Protein AF-A0A1M6B885-F1 (afdb_monomer)

Foldseek 3Di:
DADPVVVPPPPPDDALAVQQRAFWWKKKKKWFWDPPWGKIKIKIKTWDDDDQKIKIKIWMWIDTHLFKIKIKIKIKMKGDDPFKIKIKMKMKMWMDGPPDDIDIWIKIKIKMWGDDDQKIKIWMWMDTPVDHTWIKIKIKGDPDPQKIWIWMDTDQKIKIWMWGDDDFKIKIKIFMPDFTKMKIKMWGDDPQKIWIKMWMDGPPTTTMIMTMMGGHDDD

Solvent-accessible surface area (backbone atoms only — not comparable to full-atom values): 10674 Å² total; per-residue (Å²): 137,50,86,65,79,80,56,69,52,96,87,75,61,89,36,21,30,51,52,66,58,46,48,32,32,38,36,41,34,39,34,58,42,78,85,86,49,61,31,40,38,40,37,41,37,37,36,44,71,56,93,44,39,26,36,34,38,39,37,38,42,37,34,42,62,84,59,38,40,36,39,37,40,38,47,29,37,26,45,46,58,96,44,38,32,37,21,37,29,46,31,44,38,38,41,34,31,81,96,78,50,75,50,74,47,47,30,44,30,37,18,31,28,39,48,55,94,50,35,39,40,31,41,32,40,39,30,42,81,92,48,83,67,43,59,37,41,36,40,37,40,40,91,43,98,38,39,37,39,39,40,35,39,44,92,84,33,38,39,37,35,39,37,43,39,60,95,41,44,33,42,34,40,37,39,34,39,74,69,62,28,39,31,47,29,44,34,41,48,60,90,49,34,38,39,36,39,36,41,33,48,41,58,100,55,52,53,38,38,40,39,40,43,30,38,61,71,92,127

Nearest PDB structures (foldseek):
  6ehc-assembly1_A  TM=4.808E-01  e=8.839E-05  Vibrio cholerae O395
  5onu-assembly1_C  TM=4.927E-01  e=6.320E-04  Vibrio cholerae
  4ft6-assembly1_A  TM=3.902E-01  e=2.631E-03  Pseudomonas aeruginosa PAO1
  3nb3-assembly1_A  TM=2.857E-01  e=2.654E-02  Escherichia coli K-12
  9e9r-assembly1_A  TM=2.566E-01  e=5.330E-01  Homo sapiens

pLDDT: mean 79.81, std 15.29, range [28.19, 95.44]

Structure (mmCIF, N/CA/C/O backbone):
data_AF-A0A1M6B885-F1
#
_entry.id   AF-A0A1M6B885-F1
#
loop_
_atom_site.group_PDB
_atom_site.id
_atom_site.type_symbol
_atom_site.label_atom_id
_atom_site.label_alt_id
_atom_site.label_comp_id
_atom_site.label_asym_id
_atom_site.label_entity_id
_atom_site.label_seq_id
_atom_site.pdbx_PDB_ins_code
_atom_site.Cartn_x
_atom_site.Cartn_y
_atom_site.Cartn_z
_atom_site.occupancy
_atom_site.B_iso_or_equiv
_atom_site.auth_seq_id
_atom_site.auth_comp_id
_atom_site.auth_asym_id
_atom_site.auth_atom_id
_atom_site.pdbx_PDB_model_num
ATOM 1 N N . MET A 1 1 ? -13.902 -1.843 11.537 1.00 31.64 1 MET A N 1
ATOM 2 C CA . MET A 1 1 ? -13.365 -2.206 10.213 1.00 31.64 1 MET A CA 1
ATOM 3 C C . MET A 1 1 ? -12.199 -1.256 10.004 1.00 31.64 1 MET A C 1
ATOM 5 O O . MET A 1 1 ? -12.214 -0.215 10.650 1.00 31.64 1 MET A O 1
ATOM 9 N N . ASN A 1 2 ? -11.188 -1.595 9.221 1.00 32.19 2 ASN A N 1
ATOM 10 C CA . ASN A 1 2 ? -10.107 -0.672 8.872 1.00 32.19 2 ASN A CA 1
ATOM 11 C C . ASN A 1 2 ? -9.759 -0.932 7.394 1.00 32.19 2 ASN A C 1
ATOM 13 O O . ASN A 1 2 ? -9.031 -1.877 7.109 1.00 32.19 2 ASN A O 1
ATOM 17 N N . SER A 1 3 ? -10.339 -0.172 6.454 1.00 28.19 3 SER A N 1
ATOM 18 C CA . SER A 1 3 ? -10.010 -0.279 5.025 1.00 28.19 3 SER A CA 1
ATOM 19 C C . SER A 1 3 ? -9.026 0.815 4.639 1.00 28.19 3 SER A C 1
ATOM 21 O O . SER A 1 3 ? -9.344 1.995 4.761 1.00 28.19 3 SER A O 1
ATOM 23 N N . LEU A 1 4 ? -7.843 0.412 4.175 1.00 38.47 4 LEU A N 1
ATOM 24 C CA . LEU A 1 4 ? -6.892 1.256 3.444 1.00 38.47 4 LEU A CA 1
ATOM 25 C C . LEU A 1 4 ? -6.819 0.846 1.978 1.00 38.47 4 LEU A C 1
ATOM 27 O O . LEU A 1 4 ? -5.816 1.084 1.317 1.00 38.47 4 LEU A O 1
ATOM 31 N N . ALA A 1 5 ? -7.885 0.226 1.461 1.00 35.38 5 ALA A N 1
ATOM 32 C CA . ALA A 1 5 ? -7.912 -0.295 0.099 1.00 35.38 5 ALA A CA 1
ATOM 33 C C . ALA A 1 5 ? -7.593 0.773 -0.962 1.00 35.38 5 ALA A C 1
ATOM 35 O O . ALA A 1 5 ? -7.092 0.448 -2.033 1.00 35.38 5 ALA A O 1
ATOM 36 N N . LEU A 1 6 ? -7.806 2.051 -0.648 1.00 36.09 6 LEU A N 1
ATOM 37 C CA . LEU A 1 6 ? -7.480 3.169 -1.526 1.00 36.09 6 LEU A CA 1
ATOM 38 C C . LEU A 1 6 ? -5.977 3.517 -1.549 1.00 36.09 6 LEU A C 1
ATOM 40 O O . LEU A 1 6 ? -5.488 4.000 -2.552 1.00 36.09 6 LEU A O 1
ATOM 44 N N . ALA A 1 7 ? -5.177 3.220 -0.527 1.00 34.97 7 ALA A N 1
ATOM 45 C CA . ALA A 1 7 ? -3.748 3.571 -0.532 1.00 34.97 7 ALA A CA 1
ATOM 46 C C . ALA A 1 7 ? -2.890 2.745 -1.523 1.00 34.97 7 ALA A C 1
ATOM 48 O O . ALA A 1 7 ? -1.693 2.986 -1.656 1.00 34.97 7 ALA A O 1
ATOM 49 N N . GLN A 1 8 ? -3.462 1.768 -2.226 1.00 41.44 8 GLN A N 1
ATOM 50 C CA . GLN A 1 8 ? -2.714 0.773 -2.993 1.00 41.44 8 GLN A CA 1
ATOM 51 C C . GLN A 1 8 ? -2.361 1.245 -4.411 1.00 41.44 8 GLN A C 1
ATOM 53 O O . GLN A 1 8 ? -2.775 0.649 -5.400 1.00 41.44 8 GLN A O 1
ATOM 58 N N . VAL A 1 9 ? -1.539 2.294 -4.502 1.00 35.47 9 VAL A N 1
ATOM 59 C CA . VAL A 1 9 ? -0.649 2.468 -5.659 1.00 35.47 9 VAL A CA 1
ATOM 60 C C . VAL A 1 9 ? 0.513 1.467 -5.497 1.00 35.47 9 VAL A C 1
ATOM 62 O O . VAL A 1 9 ? 1.144 1.470 -4.432 1.00 35.47 9 VAL A O 1
ATOM 65 N N . PRO A 1 10 ? 0.829 0.640 -6.514 1.00 30.59 10 PRO A N 1
ATOM 66 C CA . PRO A 1 10 ? 1.702 -0.545 -6.435 1.00 30.59 10 PRO A CA 1
ATOM 67 C C . PRO A 1 10 ? 3.078 -0.387 -5.795 1.00 30.59 10 PRO A C 1
ATOM 69 O O . PRO A 1 10 ? 3.663 -1.355 -5.319 1.00 30.59 10 PRO A O 1
ATOM 72 N N . SER A 1 11 ? 3.627 0.822 -5.792 1.00 30.78 11 SER A N 1
ATOM 73 C CA . SER A 1 11 ? 4.998 1.076 -5.356 1.00 30.78 11 SER A CA 1
ATOM 74 C C . SER A 1 11 ? 5.096 1.911 -4.081 1.00 30.78 11 SER A C 1
ATOM 76 O O . SER A 1 11 ? 6.201 2.070 -3.548 1.00 30.78 11 SER A O 1
ATOM 78 N N . LEU A 1 12 ? 3.986 2.452 -3.560 1.00 34.91 12 LEU A N 1
ATOM 79 C CA . LEU A 1 12 ? 4.087 3.613 -2.674 1.00 34.91 12 LEU A CA 1
ATOM 80 C C . LEU A 1 12 ? 3.674 3.441 -1.218 1.00 34.91 12 LEU A C 1
ATOM 82 O O . LEU A 1 12 ? 4.170 4.224 -0.415 1.00 34.91 12 LEU A O 1
ATOM 86 N N . LEU A 1 13 ? 2.844 2.476 -0.816 1.00 46.16 13 LEU A N 1
ATOM 87 C CA . LEU A 1 13 ? 2.246 2.548 0.532 1.00 46.16 13 LEU A CA 1
ATOM 88 C C . LEU A 1 13 ? 2.112 1.201 1.261 1.00 46.16 13 LEU A C 1
ATOM 90 O O . LEU A 1 13 ? 1.224 1.036 2.096 1.00 46.16 13 LEU A O 1
ATOM 94 N N . PHE A 1 14 ? 3.045 0.277 1.025 1.00 45.06 14 PHE A N 1
ATOM 95 C CA . PHE A 1 14 ? 3.324 -0.780 1.997 1.00 45.06 14 PHE A CA 1
ATOM 96 C C . PHE A 1 14 ? 4.285 -0.221 3.040 1.00 45.06 14 PHE A C 1
ATOM 98 O O . PHE A 1 14 ? 5.361 0.294 2.735 1.00 45.06 14 PHE A O 1
ATOM 105 N N . SER A 1 15 ? 3.792 -0.174 4.268 1.00 45.62 15 SER A N 1
ATOM 106 C CA . SER A 1 15 ? 4.579 0.181 5.426 1.00 45.62 15 SER A CA 1
ATOM 107 C C . SER A 1 15 ? 4.238 -0.816 6.522 1.00 45.62 15 SER A C 1
ATOM 109 O O . SER A 1 15 ? 3.051 -1.047 6.784 1.00 45.62 15 SER A O 1
ATOM 111 N N . PRO A 1 16 ? 5.232 -1.278 7.290 1.00 41.75 16 PRO A N 1
ATOM 112 C CA . PRO A 1 16 ? 4.987 -2.118 8.454 1.00 41.75 16 PRO A CA 1
ATOM 113 C C . PRO A 1 16 ? 4.053 -1.464 9.494 1.00 41.75 16 PRO A C 1
ATOM 115 O O . PRO A 1 16 ? 3.402 -2.152 10.280 1.00 41.75 16 PRO A O 1
ATOM 118 N N . ALA A 1 17 ? 3.951 -0.126 9.492 1.00 42.16 17 ALA A N 1
ATOM 119 C CA . ALA A 1 17 ? 3.008 0.638 10.312 1.00 42.16 17 ALA A CA 1
ATOM 120 C C . ALA A 1 17 ? 1.560 0.600 9.775 1.00 42.16 17 ALA A C 1
ATOM 122 O O . ALA A 1 17 ? 0.607 0.771 10.530 1.00 42.16 17 ALA A O 1
ATOM 123 N N . VAL A 1 18 ? 1.382 0.368 8.476 1.00 49.16 18 VAL A N 1
ATOM 124 C CA . VAL A 1 18 ? 0.089 0.257 7.783 1.00 49.16 18 VAL A CA 1
ATOM 125 C C . VAL A 1 18 ? -0.458 -1.170 7.900 1.00 49.16 18 VAL A C 1
ATOM 127 O O . VAL A 1 18 ? -1.621 -1.343 8.270 1.00 49.16 18 VAL A O 1
ATOM 130 N N . ALA A 1 19 ? 0.399 -2.187 7.747 1.00 46.56 19 ALA A N 1
ATOM 131 C CA . ALA A 1 19 ? 0.061 -3.602 7.966 1.00 46.56 19 ALA A CA 1
ATOM 132 C C . ALA A 1 19 ? -0.481 -3.887 9.382 1.00 46.56 19 ALA A C 1
ATOM 134 O O . ALA A 1 19 ? -1.251 -4.819 9.606 1.00 46.56 19 ALA A O 1
ATOM 135 N N . ALA A 1 20 ? -0.105 -3.058 10.354 1.00 44.75 20 ALA A N 1
ATOM 136 C CA . ALA A 1 20 ? -0.575 -3.145 11.727 1.00 44.75 20 ALA A CA 1
ATOM 137 C C . ALA A 1 20 ? -2.001 -2.613 11.960 1.00 44.75 20 ALA A C 1
ATOM 139 O O . ALA A 1 20 ? -2.571 -2.838 13.034 1.00 44.75 20 ALA A O 1
ATOM 140 N N . TYR A 1 21 ? -2.586 -1.929 10.974 1.00 52.47 21 TYR A N 1
ATOM 141 C CA . TYR A 1 21 ? -3.944 -1.400 11.056 1.00 52.47 21 TYR A CA 1
ATOM 142 C C . TYR A 1 21 ? -4.951 -2.144 10.183 1.00 52.47 21 TYR A C 1
ATOM 144 O O . TYR A 1 21 ? -6.150 -2.048 10.453 1.00 52.47 21 TYR A O 1
ATOM 152 N N . GLU A 1 22 ? -4.493 -2.891 9.182 1.00 63.38 22 GLU A N 1
ATOM 153 C CA . GLU A 1 22 ? -5.373 -3.637 8.289 1.00 63.38 22 GLU A CA 1
ATOM 154 C C . GLU A 1 22 ? -5.925 -4.913 8.938 1.00 63.38 22 GLU A C 1
ATOM 156 O O . GLU A 1 22 ? -5.212 -5.668 9.600 1.00 63.38 22 GLU A O 1
ATOM 161 N N . ASP A 1 23 ? -7.221 -5.157 8.721 1.00 71.38 23 ASP A N 1
ATOM 162 C CA . ASP A 1 23 ? -7.853 -6.443 9.024 1.00 71.38 23 ASP A CA 1
ATOM 163 C C . ASP A 1 23 ? -7.211 -7.531 8.141 1.00 71.38 23 ASP A C 1
ATOM 165 O O . ASP A 1 23 ? -6.991 -7.287 6.953 1.00 71.38 23 ASP A O 1
ATOM 169 N N . ALA A 1 24 ? -6.921 -8.715 8.696 1.00 81.50 24 ALA A N 1
ATOM 170 C CA . ALA A 1 24 ? -6.295 -9.815 7.954 1.00 81.50 24 ALA A CA 1
ATOM 171 C C . ALA A 1 24 ? -7.060 -10.132 6.663 1.00 81.50 24 ALA A C 1
ATOM 173 O O . ALA A 1 24 ? -8.290 -10.222 6.670 1.00 81.50 24 ALA A O 1
ATOM 174 N N . GLY A 1 25 ? -6.351 -10.330 5.560 1.00 84.94 25 GLY A N 1
ATOM 175 C CA . GLY A 1 25 ? -6.978 -10.450 4.257 1.00 84.94 25 GLY A CA 1
ATOM 176 C C . GLY A 1 25 ? -5.996 -10.686 3.127 1.00 84.94 25 GLY A C 1
ATOM 177 O O . GLY A 1 25 ? -4.808 -10.933 3.328 1.00 84.94 25 GLY A O 1
ATOM 178 N N . PHE A 1 26 ? -6.539 -10.655 1.922 1.00 87.31 26 PHE A N 1
ATOM 179 C CA . PHE A 1 26 ? -5.786 -10.750 0.687 1.00 87.31 26 PHE A CA 1
ATOM 180 C C . PHE A 1 26 ? -6.533 -10.042 -0.434 1.00 87.31 26 PHE A C 1
ATOM 182 O O . PHE A 1 26 ? -7.740 -9.795 -0.352 1.00 87.31 26 PHE A O 1
ATOM 189 N N . GLY A 1 27 ? -5.812 -9.733 -1.497 1.00 86.19 27 GLY A N 1
ATOM 190 C CA . GLY A 1 27 ? -6.388 -9.108 -2.665 1.00 86.19 27 GLY A CA 1
ATOM 191 C C . GLY A 1 27 ? -5.448 -9.123 -3.847 1.00 86.19 27 GLY A C 1
ATOM 192 O O . GLY A 1 27 ? -4.313 -9.600 -3.779 1.00 86.19 27 GLY A O 1
ATOM 193 N N . ALA A 1 28 ? -5.975 -8.612 -4.943 1.00 86.25 28 ALA A N 1
ATOM 194 C CA . ALA A 1 28 ? -5.258 -8.451 -6.183 1.00 86.25 28 ALA A CA 1
ATOM 195 C C . ALA A 1 28 ? -5.677 -7.142 -6.824 1.00 86.25 28 ALA A C 1
ATOM 197 O O . ALA A 1 28 ? -6.769 -6.623 -6.577 1.00 86.25 28 ALA A O 1
ATOM 198 N N . ALA A 1 29 ? -4.797 -6.613 -7.648 1.00 84.50 29 ALA A N 1
ATOM 199 C CA . ALA A 1 29 ? -5.042 -5.361 -8.309 1.00 84.50 29 ALA A CA 1
ATOM 200 C C . ALA A 1 29 ? -4.308 -5.303 -9.645 1.00 84.50 29 ALA A C 1
ATOM 202 O O . ALA A 1 29 ? -3.354 -6.050 -9.866 1.00 84.50 29 ALA A O 1
ATOM 203 N N . TYR A 1 30 ? -4.806 -4.478 -10.555 1.00 83.94 30 TYR A N 1
ATOM 204 C CA . TYR A 1 30 ? -4.248 -4.352 -11.889 1.00 83.94 30 TYR A CA 1
ATOM 205 C C . TYR A 1 30 ? -4.485 -2.965 -12.481 1.00 83.94 30 TYR A C 1
ATOM 207 O O . TYR A 1 30 ? -5.435 -2.266 -12.120 1.00 83.94 30 TYR A O 1
ATOM 215 N N . TRP A 1 31 ? -3.649 -2.616 -13.450 1.00 81.12 31 TRP A N 1
ATOM 216 C CA . TRP A 1 31 ? -3.834 -1.471 -14.333 1.00 81.12 31 TRP A CA 1
ATOM 217 C C . TRP A 1 31 ? -3.263 -1.776 -15.713 1.00 81.12 31 TRP A C 1
ATOM 219 O O . TRP A 1 31 ? -2.329 -2.568 -15.848 1.00 81.12 31 TRP A O 1
ATOM 229 N N . VAL A 1 32 ? -3.854 -1.139 -16.718 1.00 79.19 32 VAL A N 1
ATOM 230 C CA . VAL A 1 32 ? -3.418 -1.184 -18.109 1.00 79.19 32 VAL A CA 1
ATOM 231 C C . VAL A 1 32 ? -3.367 0.249 -18.635 1.00 79.19 32 VAL A C 1
ATOM 233 O O . VAL A 1 32 ? -4.354 0.975 -18.498 1.00 79.19 32 VAL A O 1
ATOM 236 N N . SER A 1 33 ? -2.238 0.652 -19.221 1.00 74.19 33 SER A N 1
ATOM 237 C CA . SER A 1 33 ? -2.099 1.961 -19.870 1.00 74.19 33 SER A CA 1
ATOM 238 C C . SER A 1 33 ? -2.838 1.992 -21.207 1.00 74.19 33 SER A C 1
ATOM 240 O O . SER A 1 33 ? -2.802 1.027 -21.971 1.00 74.19 33 SER A O 1
ATOM 242 N N . GLY A 1 34 ? -3.524 3.103 -21.489 1.00 61.62 34 GLY A N 1
ATOM 243 C CA . GLY A 1 34 ? -4.299 3.301 -22.718 1.00 61.62 34 GLY A CA 1
ATOM 244 C C . GLY A 1 34 ? -3.575 4.106 -23.802 1.00 61.62 34 GLY A C 1
ATOM 245 O O . GLY A 1 34 ? -4.071 4.196 -24.926 1.00 61.62 34 GLY A O 1
ATOM 246 N N . ASN A 1 35 ? -2.410 4.686 -23.503 1.00 61.88 35 ASN A N 1
ATOM 247 C CA . ASN A 1 35 ? -1.779 5.716 -24.337 1.00 61.88 35 ASN A CA 1
ATOM 248 C C . ASN A 1 35 ? -0.856 5.179 -25.447 1.00 61.88 35 ASN A C 1
ATOM 250 O O . ASN A 1 35 ? 0.150 5.791 -25.804 1.00 61.88 35 ASN A O 1
ATOM 254 N N . GLY A 1 36 ? -1.228 4.049 -26.055 1.00 60.97 36 GLY A N 1
ATOM 255 C CA . GLY A 1 36 ? -0.545 3.495 -27.231 1.00 60.97 36 GLY A CA 1
ATOM 256 C C . GLY A 1 36 ? 0.744 2.724 -26.934 1.00 60.97 36 GLY A C 1
ATOM 257 O O . GLY A 1 36 ? 1.431 2.324 -27.873 1.00 60.97 36 GLY A O 1
ATOM 258 N N . VAL A 1 37 ? 1.051 2.492 -25.656 1.00 67.62 37 VAL A N 1
ATOM 259 C CA . VAL A 1 37 ? 2.045 1.515 -25.203 1.00 67.62 37 VAL A CA 1
ATOM 260 C C . VAL A 1 37 ? 1.320 0.491 -24.340 1.00 67.62 37 VAL A C 1
ATOM 262 O O . VAL A 1 37 ? 0.623 0.874 -23.401 1.00 67.62 37 VAL A O 1
ATOM 265 N N . ASP A 1 38 ? 1.481 -0.795 -24.656 1.00 77.94 38 ASP A N 1
ATOM 266 C CA . ASP A 1 38 ? 0.885 -1.892 -23.890 1.00 77.94 38 ASP A CA 1
ATOM 267 C C . ASP A 1 38 ? 1.634 -2.056 -22.559 1.00 77.94 38 ASP A C 1
ATOM 269 O O . ASP A 1 38 ? 2.502 -2.914 -22.406 1.00 77.94 38 ASP A O 1
ATOM 273 N N . GLU A 1 39 ? 1.335 -1.188 -21.593 1.00 82.94 39 GLU A N 1
ATOM 274 C CA . GLU A 1 39 ? 1.822 -1.307 -20.222 1.00 82.94 39 GLU A CA 1
ATOM 275 C C . GLU A 1 39 ? 0.769 -2.002 -19.365 1.00 82.94 39 GLU A C 1
ATOM 277 O O . GLU A 1 39 ? -0.372 -1.550 -19.280 1.00 82.94 39 GLU A O 1
ATOM 282 N N . CYS A 1 40 ? 1.140 -3.103 -18.723 1.00 84.81 40 CYS A N 1
ATOM 283 C CA . CYS A 1 40 ? 0.265 -3.858 -17.837 1.00 84.81 40 CYS A CA 1
ATOM 284 C C . CYS A 1 40 ? 0.951 -4.075 -16.499 1.00 84.81 40 CYS A C 1
ATOM 286 O O . CYS A 1 40 ? 2.079 -4.557 -16.443 1.00 84.81 40 CYS A O 1
ATOM 288 N N . HIS A 1 41 ? 0.235 -3.803 -15.416 1.00 84.12 41 HIS A N 1
ATOM 289 C CA . HIS A 1 41 ? 0.697 -4.074 -14.063 1.00 84.12 41 HIS A CA 1
ATOM 290 C C . HIS A 1 41 ? -0.307 -4.944 -13.336 1.00 84.12 41 HIS A C 1
ATOM 292 O O . HIS A 1 41 ? -1.510 -4.696 -13.374 1.00 84.12 41 HIS A O 1
ATOM 298 N N . TYR A 1 42 ? 0.209 -5.935 -12.624 1.00 87.06 42 TYR A N 1
ATOM 299 C CA . TYR A 1 42 ? -0.552 -6.842 -11.783 1.00 87.06 42 TYR A CA 1
ATOM 300 C C . TYR A 1 42 ? 0.064 -6.856 -10.400 1.00 87.06 42 TYR A C 1
ATOM 302 O O . TYR A 1 42 ? 1.284 -6.820 -10.253 1.00 87.06 42 TYR A O 1
ATOM 310 N N . ALA A 1 43 ? -0.772 -6.953 -9.381 1.00 85.12 43 ALA A N 1
ATOM 311 C CA . ALA A 1 43 ? -0.335 -7.040 -8.008 1.00 85.12 43 ALA A CA 1
ATOM 312 C C . ALA A 1 43 ? -1.189 -8.023 -7.216 1.00 85.12 43 ALA A C 1
ATOM 314 O O . ALA A 1 43 ? -2.386 -8.178 -7.462 1.00 85.12 43 ALA A O 1
ATOM 315 N N . ALA A 1 44 ? -0.570 -8.654 -6.229 1.00 86.12 44 ALA A N 1
ATOM 316 C CA . ALA A 1 44 ? -1.216 -9.479 -5.230 1.00 86.12 44 ALA A CA 1
ATOM 317 C C . ALA A 1 44 ? -0.680 -9.105 -3.851 1.00 86.12 44 ALA A C 1
ATOM 319 O O . ALA A 1 44 ? 0.505 -8.823 -3.677 1.00 86.12 44 ALA A O 1
ATOM 320 N N . PHE A 1 45 ? -1.556 -9.125 -2.857 1.00 84.38 45 PHE A N 1
ATOM 321 C CA . PHE A 1 45 ? -1.183 -8.817 -1.487 1.00 84.38 45 PHE A CA 1
ATOM 322 C C . PHE A 1 45 ? -1.922 -9.706 -0.506 1.00 84.38 45 PHE A C 1
ATOM 324 O O . PHE A 1 45 ? -3.034 -10.171 -0.763 1.00 84.38 45 PHE A O 1
ATOM 331 N N . ALA A 1 46 ? -1.297 -9.920 0.642 1.00 84.19 46 ALA A N 1
ATOM 332 C CA . ALA A 1 46 ? -1.903 -10.609 1.761 1.00 84.19 46 ALA A CA 1
ATOM 333 C C . ALA A 1 46 ? -1.360 -10.055 3.071 1.00 84.19 46 ALA A C 1
ATOM 335 O O . ALA A 1 46 ? -0.188 -9.704 3.178 1.00 84.19 46 ALA A O 1
ATOM 336 N N . ASN A 1 47 ? -2.205 -10.027 4.087 1.00 84.31 47 ASN A N 1
ATOM 337 C CA . ASN A 1 47 ? -1.842 -9.626 5.430 1.00 84.31 47 ASN A CA 1
ATOM 338 C C . ASN A 1 47 ? -2.487 -10.572 6.443 1.00 84.31 47 ASN A C 1
ATOM 340 O O . ASN A 1 47 ? -3.619 -11.032 6.284 1.00 84.31 47 ASN A O 1
ATOM 344 N N . TRP A 1 48 ? -1.757 -10.881 7.504 1.00 83.12 48 TRP A N 1
ATOM 345 C CA . TRP A 1 48 ? -2.206 -11.779 8.555 1.00 83.12 48 TRP A CA 1
ATOM 346 C C . TRP A 1 48 ? -1.845 -11.233 9.927 1.00 83.12 48 TRP A C 1
ATOM 348 O O . TRP A 1 48 ? -0.926 -10.429 10.108 1.00 83.12 48 TRP A O 1
ATOM 358 N N . GLU A 1 49 ? -2.571 -11.716 10.927 1.00 82.19 49 GLU A N 1
ATOM 359 C CA . GLU A 1 49 ? -2.319 -11.362 12.311 1.00 82.19 49 GLU A CA 1
ATOM 360 C C . GLU A 1 49 ? -2.330 -12.578 13.227 1.00 82.19 49 GLU A C 1
ATOM 362 O O . GLU A 1 49 ? -3.096 -13.525 13.049 1.00 82.19 49 GLU A O 1
ATOM 367 N N . TYR A 1 50 ? -1.468 -12.529 14.241 1.00 84.56 50 TYR A N 1
ATOM 368 C CA . TYR A 1 50 ? -1.457 -13.495 15.327 1.00 84.56 50 TYR A CA 1
ATOM 369 C C . TYR A 1 50 ? -1.055 -12.808 16.631 1.00 84.56 50 TYR A C 1
ATOM 371 O O . TYR A 1 50 ? 0.109 -12.471 16.849 1.00 84.56 50 TYR A O 1
ATOM 379 N N . ARG A 1 51 ? -2.020 -12.608 17.537 1.00 85.31 51 ARG A N 1
ATOM 380 C CA . ARG A 1 51 ? -1.823 -11.874 18.803 1.00 85.31 51 ARG A CA 1
ATOM 381 C C . ARG A 1 51 ? -1.287 -10.456 18.549 1.00 85.31 51 ARG A C 1
ATOM 383 O O . ARG A 1 51 ? -1.975 -9.656 17.925 1.00 85.31 51 ARG A O 1
ATOM 390 N N . ALA A 1 52 ? -0.078 -10.150 19.022 1.00 85.44 52 ALA A N 1
ATOM 391 C CA . ALA A 1 52 ? 0.613 -8.884 18.786 1.00 85.44 52 ALA A CA 1
ATOM 392 C C . ALA A 1 52 ? 1.373 -8.856 17.449 1.00 85.44 52 ALA A C 1
ATOM 394 O O . ALA A 1 52 ? 1.778 -7.789 17.009 1.00 85.44 52 ALA A O 1
ATOM 395 N N . TYR A 1 53 ? 1.569 -10.003 16.797 1.00 85.62 53 TYR A N 1
ATOM 396 C CA . TYR A 1 53 ? 2.326 -10.095 15.554 1.00 85.62 53 TYR A CA 1
ATOM 397 C C . TYR A 1 53 ? 1.446 -9.763 14.358 1.00 85.62 53 TYR A C 1
ATOM 399 O O . TYR A 1 53 ? 0.268 -10.136 14.301 1.00 85.62 53 TYR A O 1
ATOM 407 N N . ARG A 1 54 ? 2.037 -9.056 13.405 1.00 83.06 54 ARG A N 1
ATOM 408 C CA . ARG A 1 54 ? 1.447 -8.704 12.118 1.00 83.06 54 ARG A CA 1
ATOM 409 C C . ARG A 1 54 ? 2.433 -9.070 11.029 1.00 83.06 54 ARG A C 1
ATOM 411 O O . ARG A 1 54 ? 3.635 -8.896 11.221 1.00 83.06 54 ARG A O 1
ATOM 418 N N . GLY A 1 55 ? 1.924 -9.595 9.928 1.00 82.94 55 GLY A N 1
ATOM 419 C CA . GLY A 1 55 ? 2.722 -9.874 8.748 1.00 82.94 55 GLY A CA 1
ATOM 420 C C . GLY A 1 55 ? 1.974 -9.460 7.498 1.00 82.94 55 GLY A C 1
ATOM 421 O O . GLY A 1 55 ? 0.743 -9.518 7.461 1.00 82.94 55 GLY A O 1
ATOM 422 N N . ALA A 1 56 ? 2.724 -9.016 6.502 1.00 84.06 56 ALA A N 1
ATOM 423 C CA . ALA A 1 56 ? 2.190 -8.668 5.203 1.00 84.06 56 ALA A CA 1
ATOM 424 C C . ALA A 1 56 ? 3.155 -9.093 4.102 1.00 84.06 56 ALA A C 1
ATOM 426 O O . ALA A 1 56 ? 4.368 -9.168 4.294 1.00 84.06 56 ALA A O 1
ATOM 427 N N . PHE A 1 57 ? 2.579 -9.382 2.949 1.00 85.56 57 PHE A N 1
ATOM 428 C CA . PHE A 1 57 ? 3.274 -9.702 1.723 1.00 85.56 57 PHE A CA 1
ATOM 429 C C . PHE A 1 57 ? 2.646 -8.907 0.589 1.00 85.56 57 PHE A C 1
ATOM 431 O O . PHE A 1 57 ? 1.418 -8.793 0.504 1.00 85.56 57 PHE A O 1
ATOM 438 N N . TYR A 1 58 ? 3.500 -8.417 -0.294 1.00 84.88 58 TYR A N 1
ATOM 439 C CA . TYR A 1 58 ? 3.110 -7.787 -1.537 1.00 84.88 58 TYR A CA 1
ATOM 440 C C . TYR A 1 58 ? 3.956 -8.343 -2.672 1.00 84.88 58 TYR A C 1
ATOM 442 O O . TYR A 1 58 ? 5.154 -8.570 -2.511 1.00 84.88 58 TYR A O 1
ATOM 450 N N . TYR A 1 59 ? 3.339 -8.528 -3.828 1.00 87.31 59 TYR A N 1
ATOM 451 C CA . TYR A 1 59 ? 4.029 -8.827 -5.067 1.00 87.31 59 TYR A CA 1
ATOM 452 C C . TYR A 1 59 ? 3.383 -8.068 -6.209 1.00 87.31 59 TYR A C 1
ATOM 454 O O . TYR A 1 59 ? 2.158 -8.020 -6.297 1.00 87.31 59 TYR A O 1
ATOM 462 N N . SER A 1 60 ? 4.201 -7.539 -7.106 1.00 86.38 60 SER A N 1
ATOM 463 C CA . SER A 1 60 ? 3.764 -6.986 -8.372 1.00 86.38 60 SER A CA 1
ATOM 464 C C . SER A 1 60 ? 4.631 -7.432 -9.526 1.00 86.38 60 SER A C 1
ATOM 466 O O . SER A 1 60 ? 5.812 -7.749 -9.376 1.00 86.38 60 SER A O 1
ATOM 468 N N . TYR A 1 61 ? 4.008 -7.415 -10.691 1.00 89.25 61 TYR A N 1
ATOM 469 C CA . TYR A 1 61 ? 4.618 -7.701 -11.965 1.00 89.25 61 TYR A CA 1
ATOM 470 C C . TYR A 1 61 ? 4.136 -6.675 -12.984 1.00 89.25 61 TYR A C 1
ATOM 472 O O . TYR A 1 61 ? 2.929 -6.504 -13.162 1.00 89.25 61 TYR A O 1
ATOM 480 N N . GLY A 1 62 ? 5.087 -5.992 -13.605 1.00 89.06 62 GLY A N 1
ATOM 481 C CA . GLY A 1 62 ? 4.868 -4.999 -14.639 1.00 89.06 62 GLY A CA 1
ATOM 482 C C . GLY A 1 62 ? 5.464 -5.472 -15.957 1.00 89.06 62 GLY A C 1
ATOM 483 O O . GLY A 1 62 ? 6.578 -5.998 -16.002 1.00 89.06 62 GLY A O 1
ATOM 484 N N . GLU A 1 63 ? 4.734 -5.262 -17.039 1.00 88.94 63 GLU A N 1
ATOM 485 C CA . GLU A 1 63 ? 5.228 -5.426 -18.397 1.00 88.94 63 GLU A CA 1
ATOM 486 C C . GLU A 1 63 ? 5.016 -4.132 -19.164 1.00 88.94 63 GLU A C 1
ATOM 488 O O . GLU A 1 63 ? 3.929 -3.563 -19.122 1.00 88.94 63 GLU A O 1
ATOM 493 N N . LEU A 1 64 ? 6.043 -3.705 -19.891 1.00 87.25 64 LEU A N 1
ATOM 494 C CA . LEU A 1 64 ? 5.938 -2.660 -20.897 1.00 87.25 64 LEU A CA 1
ATOM 495 C C . LEU A 1 64 ? 6.231 -3.308 -22.254 1.00 87.25 64 LEU A C 1
ATOM 497 O O . LEU A 1 64 ? 7.387 -3.629 -22.561 1.00 87.25 64 LEU A O 1
ATOM 501 N N . ASP A 1 65 ? 5.170 -3.555 -23.025 1.00 83.81 65 ASP A N 1
ATOM 502 C CA . ASP A 1 65 ? 5.185 -4.252 -24.316 1.00 83.81 65 ASP A CA 1
ATOM 503 C C . ASP A 1 65 ? 5.999 -5.561 -24.216 1.00 83.81 65 ASP A C 1
ATOM 505 O O . ASP A 1 65 ? 5.773 -6.390 -23.336 1.00 83.81 65 ASP A O 1
ATOM 509 N N . SER A 1 66 ? 6.991 -5.758 -25.075 1.00 81.62 66 SER A N 1
ATOM 510 C CA . SER A 1 66 ? 7.908 -6.896 -25.132 1.00 81.62 66 SER A CA 1
ATOM 511 C C . SER A 1 66 ? 9.317 -6.530 -24.660 1.00 81.62 66 SER A C 1
ATOM 513 O O . SER A 1 66 ? 10.175 -7.403 -24.539 1.00 81.62 66 SER A O 1
ATOM 515 N N . ILE A 1 67 ? 9.556 -5.247 -24.375 1.00 87.31 67 ILE A N 1
ATOM 516 C CA . ILE A 1 67 ? 10.897 -4.684 -24.196 1.00 87.31 67 ILE A CA 1
ATOM 517 C C . ILE A 1 67 ? 11.344 -4.631 -22.742 1.00 87.31 67 ILE A C 1
ATOM 519 O O . ILE A 1 67 ? 12.539 -4.692 -22.476 1.00 87.31 67 ILE A O 1
ATOM 523 N N . TYR A 1 68 ? 10.412 -4.514 -21.799 1.00 89.81 68 TYR A N 1
ATOM 524 C CA . TYR A 1 68 ? 10.760 -4.317 -20.400 1.00 89.81 68 TYR A CA 1
ATOM 525 C C . TYR A 1 68 ? 9.816 -5.078 -19.485 1.00 89.81 68 TYR A C 1
ATOM 527 O O . TYR A 1 68 ? 8.620 -5.234 -19.758 1.00 89.81 68 TYR A O 1
ATOM 535 N N . ARG A 1 69 ? 10.392 -5.596 -18.409 1.00 92.06 69 ARG A N 1
ATOM 536 C CA . ARG A 1 69 ? 9.710 -6.361 -17.382 1.00 92.06 69 ARG A CA 1
ATOM 537 C C . ARG A 1 69 ? 10.215 -5.933 -16.021 1.00 92.06 69 ARG A C 1
ATOM 539 O O . ARG A 1 69 ? 11.411 -5.718 -15.829 1.00 92.06 69 ARG A O 1
ATOM 546 N N . GLU A 1 70 ? 9.297 -5.884 -15.075 1.00 90.50 70 GLU A N 1
ATOM 547 C CA . GLU A 1 70 ? 9.582 -5.593 -13.685 1.00 90.50 70 GLU A CA 1
ATOM 548 C C . GLU A 1 70 ? 8.851 -6.596 -12.804 1.00 90.50 70 GLU A C 1
ATOM 550 O O . GLU A 1 70 ? 7.683 -6.915 -13.014 1.00 90.50 70 GLU A O 1
ATOM 555 N N . SER A 1 71 ? 9.530 -7.081 -11.777 1.00 93.12 71 SER A N 1
ATOM 556 C CA . SER A 1 71 ? 8.895 -7.797 -10.684 1.00 93.12 71 SER A CA 1
ATOM 557 C C . SER A 1 71 ? 9.368 -7.214 -9.371 1.00 93.12 71 SER A C 1
ATOM 559 O O . SER A 1 71 ? 10.555 -6.958 -9.183 1.00 93.12 71 SER A O 1
ATOM 561 N N . PHE A 1 72 ? 8.446 -7.020 -8.447 1.00 88.50 72 PHE A N 1
ATOM 562 C CA . PHE A 1 72 ? 8.756 -6.485 -7.137 1.00 88.50 72 PHE A CA 1
ATOM 563 C C . PHE A 1 72 ? 8.010 -7.285 -6.085 1.00 88.50 72 PHE A C 1
ATOM 565 O O . PHE A 1 72 ? 6.826 -7.562 -6.228 1.00 88.50 72 PHE A O 1
ATOM 572 N N . GLY A 1 73 ? 8.704 -7.683 -5.027 1.00 87.88 73 GLY A N 1
ATOM 573 C CA . GLY A 1 73 ? 8.099 -8.390 -3.908 1.00 87.88 73 GLY A CA 1
ATOM 574 C C . GLY A 1 73 ? 8.580 -7.827 -2.586 1.00 87.88 73 GLY A C 1
ATOM 575 O O . GLY A 1 73 ? 9.757 -7.493 -2.458 1.00 87.88 73 GLY A O 1
ATOM 576 N N . THR A 1 74 ? 7.694 -7.757 -1.595 1.00 85.50 74 THR A N 1
ATOM 577 C CA . THR A 1 74 ? 8.037 -7.374 -0.224 1.00 85.50 74 THR A CA 1
ATOM 578 C C . THR A 1 74 ? 7.466 -8.340 0.794 1.00 85.50 74 THR A C 1
ATOM 580 O O . THR A 1 74 ? 6.404 -8.941 0.614 1.00 85.50 74 THR A O 1
ATOM 583 N N . LEU A 1 75 ? 8.194 -8.465 1.898 1.00 88.50 75 LEU A N 1
ATOM 584 C CA . LEU A 1 75 ? 7.738 -9.129 3.102 1.00 88.50 75 LEU A CA 1
ATOM 585 C C . LEU A 1 75 ? 7.922 -8.176 4.277 1.00 88.50 75 LEU A C 1
ATOM 587 O O . LEU A 1 75 ? 9.019 -7.666 4.512 1.00 88.50 75 LEU A O 1
ATOM 591 N N . GLU A 1 76 ? 6.853 -7.974 5.033 1.00 84.56 76 GLU A N 1
ATOM 592 C CA . GLU A 1 76 ? 6.824 -7.083 6.183 1.00 84.56 76 GLU A CA 1
ATOM 593 C C . GLU A 1 76 ? 6.377 -7.825 7.437 1.00 84.56 76 GLU A C 1
ATOM 595 O O . GLU A 1 76 ? 5.530 -8.723 7.399 1.00 84.56 76 GLU A O 1
ATOM 600 N N . ALA A 1 77 ? 6.930 -7.417 8.574 1.00 86.06 77 ALA A N 1
ATOM 601 C CA . ALA A 1 77 ? 6.552 -7.918 9.880 1.00 86.06 77 ALA A CA 1
ATOM 602 C C . ALA A 1 77 ? 6.504 -6.785 10.906 1.00 86.06 77 ALA A C 1
ATOM 604 O O . ALA A 1 77 ? 7.309 -5.851 10.886 1.00 86.06 77 ALA A O 1
ATOM 605 N N . GLY A 1 78 ? 5.573 -6.895 11.847 1.00 84.19 78 GLY A N 1
ATOM 606 C CA . GLY A 1 78 ? 5.376 -5.895 12.884 1.00 84.19 78 GLY A CA 1
ATOM 607 C C . GLY A 1 78 ? 4.879 -6.464 14.204 1.00 84.19 78 GLY A C 1
ATOM 608 O O . GLY A 1 78 ? 4.373 -7.587 14.295 1.00 84.19 78 GLY A O 1
ATOM 609 N N . LEU A 1 79 ? 5.026 -5.641 15.235 1.00 86.44 79 LEU A N 1
ATOM 610 C CA . LEU A 1 79 ? 4.522 -5.847 16.582 1.00 86.44 79 LEU A CA 1
ATOM 611 C C . LEU A 1 79 ? 3.565 -4.717 16.935 1.00 86.44 79 LEU A C 1
ATOM 613 O O . LEU A 1 79 ? 3.891 -3.542 16.775 1.00 86.44 79 LEU A O 1
ATOM 617 N N . VAL A 1 80 ? 2.396 -5.082 17.450 1.00 82.19 80 VAL A N 1
ATOM 618 C CA . VAL A 1 80 ? 1.331 -4.152 17.815 1.00 82.19 80 VAL A CA 1
ATOM 619 C C . VAL A 1 80 ? 0.917 -4.381 19.257 1.00 82.19 80 VAL A C 1
ATOM 621 O O . VAL A 1 80 ? 0.511 -5.474 19.657 1.00 82.19 80 VAL A O 1
ATOM 624 N N . TRP A 1 81 ? 0.979 -3.306 20.027 1.00 86.06 81 TRP A N 1
ATOM 625 C CA . TRP A 1 81 ? 0.433 -3.185 21.369 1.00 86.06 81 TRP A CA 1
ATOM 626 C C . TRP A 1 81 ? -0.791 -2.265 21.355 1.00 86.06 81 TRP A C 1
ATOM 628 O O . TRP A 1 81 ? -1.165 -1.689 20.337 1.00 86.06 81 TRP A O 1
ATOM 638 N N . LYS A 1 82 ? -1.417 -2.088 22.522 1.00 83.50 82 LYS A N 1
ATOM 639 C CA . LYS A 1 82 ? -2.681 -1.350 22.668 1.00 83.50 82 LYS A CA 1
ATOM 640 C C . LYS A 1 82 ? -2.677 0.054 22.041 1.00 83.50 82 LYS A C 1
ATOM 642 O O . LYS A 1 82 ? -3.684 0.457 21.470 1.00 83.50 82 LYS A O 1
ATOM 647 N N . HIS A 1 83 ? -1.582 0.800 22.182 1.00 85.75 83 HIS A N 1
ATOM 648 C CA . HIS A 1 83 ? -1.501 2.200 21.742 1.00 85.75 83 HIS A CA 1
ATOM 649 C C . HIS A 1 83 ? -0.352 2.474 20.772 1.00 85.75 83 HIS A C 1
ATOM 651 O O . HIS A 1 83 ? -0.123 3.625 20.415 1.00 85.75 83 HIS A O 1
ATOM 657 N N . PHE A 1 84 ? 0.411 1.453 20.395 1.00 85.69 84 PHE A N 1
ATOM 658 C CA . PHE A 1 84 ? 1.659 1.634 19.670 1.00 85.69 84 PHE A CA 1
ATOM 659 C C . PHE A 1 84 ? 1.981 0.389 18.859 1.00 85.69 84 PHE A C 1
ATOM 661 O O . PHE A 1 84 ? 1.678 -0.719 19.297 1.00 85.69 84 PHE A O 1
ATOM 668 N N . GLY A 1 85 ? 2.634 0.565 17.721 1.00 83.06 85 GLY A N 1
ATOM 669 C CA . GLY A 1 85 ? 3.160 -0.536 16.932 1.00 83.06 85 GLY A CA 1
ATOM 670 C C . GLY A 1 85 ? 4.405 -0.122 16.171 1.00 83.06 85 GLY A C 1
ATOM 671 O O . GLY A 1 85 ? 4.603 1.058 15.891 1.00 83.06 85 GLY A O 1
ATOM 672 N N . VAL A 1 86 ? 5.244 -1.100 15.854 1.00 87.00 86 VAL A N 1
ATOM 673 C CA . VAL A 1 86 ? 6.447 -0.930 15.031 1.00 87.00 86 VAL A CA 1
ATOM 674 C C . VAL A 1 86 ? 6.590 -2.102 14.092 1.00 87.00 86 VAL A C 1
ATOM 676 O O . VAL A 1 86 ? 6.133 -3.204 14.393 1.00 87.00 86 VAL A O 1
ATOM 679 N N . GLY A 1 87 ? 7.288 -1.892 12.990 1.00 85.88 87 GLY A N 1
ATOM 680 C CA . GLY A 1 87 ? 7.648 -2.990 12.120 1.00 85.88 87 GLY A CA 1
ATOM 681 C C . GLY A 1 87 ? 8.741 -2.633 11.136 1.00 85.88 87 GLY A C 1
ATOM 682 O O . GLY A 1 87 ? 9.168 -1.479 11.030 1.00 85.88 87 GLY A O 1
ATOM 683 N N . GLY A 1 88 ? 9.166 -3.667 10.427 1.00 86.31 88 GLY A N 1
ATOM 684 C CA . GLY A 1 88 ? 10.166 -3.609 9.381 1.00 86.31 88 GLY A CA 1
ATOM 685 C C . GLY A 1 88 ? 9.764 -4.482 8.199 1.00 86.31 88 GLY A C 1
ATOM 686 O O . GLY A 1 88 ? 8.990 -5.429 8.344 1.00 86.31 88 GLY A O 1
ATOM 687 N N . GLY A 1 89 ? 10.302 -4.156 7.038 1.00 87.12 89 GLY A N 1
ATOM 688 C CA . GLY A 1 89 ? 10.073 -4.864 5.797 1.00 87.12 89 GLY A CA 1
ATOM 689 C C . GLY A 1 89 ? 11.323 -4.898 4.940 1.00 87.12 89 GLY A C 1
ATOM 690 O O . GLY A 1 89 ? 12.210 -4.046 5.053 1.00 87.12 89 GLY A O 1
ATOM 691 N N . TYR A 1 90 ? 11.382 -5.918 4.098 1.00 91.88 90 TYR A N 1
ATOM 692 C CA . TYR A 1 90 ? 12.389 -6.055 3.064 1.00 91.88 90 TYR A CA 1
ATOM 693 C C . TYR A 1 90 ? 11.705 -6.345 1.735 1.00 91.88 90 TYR A C 1
ATOM 695 O O . TYR A 1 90 ? 10.807 -7.188 1.655 1.00 91.88 90 TYR A O 1
ATOM 703 N N . GLY A 1 91 ? 12.167 -5.656 0.700 1.00 90.81 91 GLY A N 1
ATOM 704 C CA . GLY A 1 91 ? 11.706 -5.806 -0.662 1.00 90.81 91 GLY A CA 1
ATOM 705 C C . GLY A 1 91 ? 12.839 -6.058 -1.642 1.00 90.81 91 GLY A C 1
ATOM 706 O O . GLY A 1 91 ? 13.981 -5.647 -1.428 1.00 90.81 91 GLY A O 1
ATOM 707 N N . LEU A 1 92 ? 12.497 -6.705 -2.747 1.00 93.50 92 LEU A N 1
ATOM 708 C CA . LEU A 1 92 ? 13.382 -6.935 -3.876 1.00 93.50 92 LEU A CA 1
ATOM 709 C C . LEU A 1 92 ? 12.642 -6.557 -5.155 1.00 93.50 92 LEU A C 1
ATOM 711 O O . LEU A 1 92 ? 11.605 -7.144 -5.455 1.00 93.50 92 LEU A O 1
ATOM 715 N N . ALA A 1 93 ? 13.175 -5.574 -5.875 1.00 91.31 93 ALA A N 1
ATOM 716 C CA . ALA A 1 93 ? 12.778 -5.265 -7.242 1.00 91.31 93 ALA A CA 1
ATOM 717 C C . ALA A 1 93 ? 13.775 -5.920 -8.193 1.00 91.31 93 ALA A C 1
ATOM 719 O O . ALA A 1 93 ? 14.980 -5.895 -7.945 1.00 91.31 93 ALA A O 1
ATOM 720 N N . MET A 1 94 ? 13.268 -6.510 -9.260 1.00 94.31 94 MET A N 1
ATOM 721 C CA . MET A 1 94 ? 14.030 -7.064 -10.363 1.00 94.31 94 MET A CA 1
ATOM 722 C C . MET A 1 94 ? 13.468 -6.474 -11.642 1.00 94.31 94 MET A C 1
ATOM 724 O O . MET A 1 94 ? 12.270 -6.577 -11.889 1.00 94.31 94 MET A O 1
ATOM 728 N N . GLU A 1 95 ? 14.334 -5.900 -12.454 1.00 92.56 95 GLU A N 1
ATOM 729 C CA . GLU A 1 95 ? 13.978 -5.243 -13.704 1.00 92.56 95 GLU A CA 1
ATOM 730 C C . GLU A 1 95 ? 14.857 -5.841 -14.804 1.00 92.56 95 GLU A C 1
ATOM 732 O O . GLU A 1 95 ? 16.042 -6.126 -14.583 1.00 92.56 95 GLU A O 1
ATOM 737 N N . TRP A 1 96 ? 14.277 -6.107 -15.972 1.00 95.06 96 TRP A N 1
ATOM 738 C CA . TRP A 1 96 ? 15.021 -6.695 -17.079 1.00 95.06 96 TRP A CA 1
ATOM 739 C C . TRP A 1 96 ? 14.468 -6.344 -18.451 1.00 95.06 96 TRP A C 1
ATOM 741 O O . TRP A 1 96 ? 13.275 -6.110 -18.647 1.00 95.06 96 TRP A O 1
ATOM 751 N N . ILE A 1 97 ? 15.381 -6.387 -19.416 1.00 94.75 97 ILE A N 1
ATOM 752 C CA . ILE A 1 97 ? 15.108 -6.334 -20.847 1.00 94.75 97 ILE A CA 1
ATOM 753 C C . ILE A 1 97 ? 15.322 -7.756 -21.380 1.00 94.75 97 ILE A C 1
ATOM 755 O O . ILE A 1 97 ? 16.446 -8.269 -21.298 1.00 94.75 97 ILE A O 1
ATOM 759 N N . PRO A 1 98 ? 14.277 -8.440 -21.882 1.00 91.38 98 PRO A N 1
ATOM 760 C CA . PRO A 1 98 ? 14.400 -9.813 -22.359 1.00 91.38 98 PRO A CA 1
ATOM 761 C C . PRO A 1 98 ? 15.521 -9.980 -23.398 1.00 91.38 98 PRO A C 1
ATOM 763 O O . PRO A 1 98 ? 15.481 -9.398 -24.476 1.00 91.38 98 PRO A O 1
ATOM 766 N N . GLY A 1 99 ? 16.518 -10.809 -23.072 1.00 91.38 99 GLY A N 1
ATOM 767 C CA . GLY A 1 99 ? 17.649 -11.106 -23.959 1.00 91.38 99 GLY A CA 1
ATOM 768 C C . GLY A 1 99 ? 18.831 -10.132 -23.890 1.00 91.38 99 GLY A C 1
ATOM 769 O O . GLY A 1 99 ? 19.775 -10.322 -24.653 1.00 91.38 99 GLY A O 1
ATOM 770 N N . ASP A 1 100 ? 18.810 -9.142 -22.993 1.00 93.50 100 ASP A N 1
ATOM 771 C CA . ASP A 1 100 ? 19.854 -8.110 -22.909 1.00 93.50 100 ASP A CA 1
ATOM 772 C C . ASP A 1 100 ? 20.399 -7.933 -21.482 1.00 93.50 100 ASP A C 1
ATOM 774 O O . ASP A 1 100 ? 21.478 -8.430 -21.153 1.00 93.50 100 ASP A O 1
ATOM 778 N N . ALA A 1 101 ? 19.632 -7.281 -20.604 1.00 90.50 101 ALA A N 1
ATOM 779 C CA . ALA A 1 101 ? 20.108 -6.833 -19.299 1.00 90.50 101 ALA A CA 1
ATOM 780 C C . ALA A 1 101 ? 19.139 -7.178 -18.164 1.00 90.50 101 ALA A C 1
ATOM 782 O O . ALA A 1 101 ? 17.930 -7.286 -18.363 1.00 90.50 101 ALA A O 1
ATOM 783 N N . PHE A 1 102 ? 19.689 -7.315 -16.958 1.00 94.31 102 PHE A N 1
ATOM 784 C CA . PHE A 1 102 ? 18.955 -7.549 -15.718 1.00 94.31 102 PHE A CA 1
ATOM 785 C C . PHE A 1 102 ? 19.630 -6.791 -14.578 1.00 94.31 102 PHE A C 1
ATOM 787 O O . PHE A 1 102 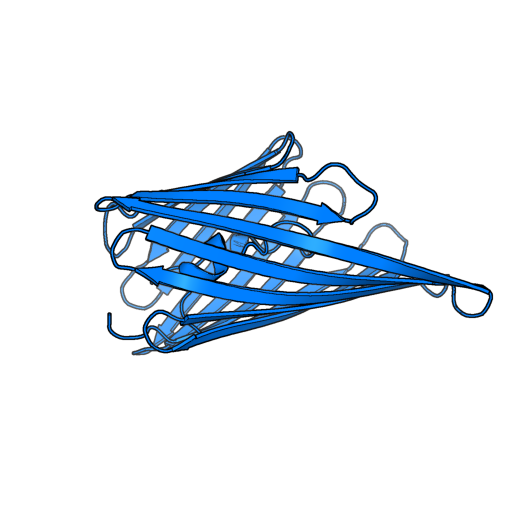? 20.860 -6.798 -14.467 1.00 94.31 102 PHE A O 1
ATOM 794 N N . TRP A 1 103 ? 18.835 -6.196 -13.698 1.00 94.50 103 TRP A N 1
ATOM 795 C CA . TRP A 1 103 ? 19.315 -5.629 -12.446 1.00 94.50 103 TRP A CA 1
ATOM 796 C C . TRP A 1 103 ? 18.312 -5.860 -11.322 1.00 94.50 103 TRP A C 1
ATOM 798 O O . TRP A 1 103 ? 17.126 -6.105 -11.537 1.00 94.50 103 TRP A O 1
ATOM 808 N N . ALA A 1 104 ? 18.820 -5.806 -10.094 1.00 95.44 104 ALA A N 1
ATOM 809 C CA . ALA A 1 104 ? 18.026 -5.996 -8.897 1.00 95.44 104 ALA A CA 1
ATOM 810 C C . ALA A 1 104 ? 18.321 -4.894 -7.887 1.00 95.44 104 ALA A C 1
ATOM 812 O O . ALA A 1 104 ? 19.455 -4.433 -7.762 1.00 95.44 104 ALA A O 1
ATOM 813 N N . ARG A 1 105 ? 17.289 -4.483 -7.155 1.00 94.06 105 ARG A N 1
ATOM 814 C CA . ARG A 1 105 ? 17.357 -3.404 -6.174 1.00 94.06 105 ARG A CA 1
ATOM 815 C C . ARG A 1 105 ? 16.701 -3.849 -4.881 1.00 94.06 105 ARG A C 1
ATOM 817 O O . ARG A 1 105 ? 15.611 -4.418 -4.877 1.00 94.06 105 ARG A O 1
ATOM 824 N N . HIS A 1 106 ? 17.358 -3.557 -3.769 1.00 93.81 106 HIS A N 1
ATOM 825 C CA . HIS A 1 106 ? 16.887 -3.921 -2.437 1.00 93.81 106 HIS A CA 1
ATOM 826 C C . HIS A 1 106 ? 16.144 -2.751 -1.815 1.00 93.81 106 HIS A C 1
ATOM 828 O O . HIS A 1 106 ? 16.659 -1.636 -1.834 1.00 93.81 106 HIS A O 1
ATOM 834 N N . ARG A 1 107 ? 14.972 -2.994 -1.235 1.00 88.69 107 ARG A N 1
ATOM 835 C CA . ARG A 1 107 ? 14.187 -1.993 -0.509 1.00 88.69 107 ARG A CA 1
ATOM 836 C C . ARG A 1 107 ? 14.090 -2.360 0.962 1.00 88.69 107 ARG A C 1
ATOM 838 O O . ARG A 1 107 ? 13.905 -3.525 1.304 1.00 88.69 107 ARG A O 1
ATOM 845 N N . TYR A 1 108 ? 14.199 -1.353 1.815 1.00 89.75 108 TYR A N 1
ATOM 846 C CA . TYR A 1 108 ? 14.016 -1.496 3.251 1.00 89.75 108 TYR A CA 1
ATOM 847 C C . TYR A 1 108 ? 12.937 -0.543 3.722 1.00 89.75 108 TYR A C 1
ATOM 849 O O . TYR A 1 108 ? 12.942 0.641 3.372 1.00 89.75 108 TYR A O 1
ATOM 857 N N . ASP A 1 109 ? 12.054 -1.072 4.556 1.00 85.81 109 ASP A N 1
ATOM 858 C CA . ASP A 1 109 ? 10.920 -0.347 5.095 1.00 85.81 109 ASP A CA 1
ATOM 859 C C . ASP A 1 109 ? 10.958 -0.452 6.615 1.00 85.81 109 ASP A C 1
ATOM 861 O O . ASP A 1 109 ? 11.141 -1.530 7.175 1.00 85.81 109 ASP A O 1
ATOM 865 N N . VAL A 1 110 ? 10.796 0.666 7.311 1.00 87.94 110 VAL A N 1
ATOM 866 C CA . VAL A 1 110 ? 10.631 0.693 8.767 1.00 87.94 110 VAL A CA 1
ATOM 867 C C . VAL A 1 110 ? 9.539 1.674 9.124 1.00 87.94 110 VAL A C 1
ATOM 869 O O . VAL A 1 110 ? 9.392 2.723 8.498 1.00 87.94 110 VAL A O 1
ATOM 872 N N . GLY A 1 111 ? 8.754 1.353 10.142 1.00 86.12 111 GLY A N 1
ATOM 873 C CA . GLY A 1 111 ? 7.652 2.215 10.528 1.00 86.12 111 GLY A CA 1
ATOM 874 C C . GLY A 1 111 ? 7.235 2.054 11.971 1.00 86.12 111 GLY A C 1
ATOM 875 O O . GLY A 1 111 ? 7.513 1.047 12.624 1.00 86.12 111 GLY A O 1
ATOM 876 N N . ALA A 1 112 ? 6.541 3.076 12.445 1.00 84.69 112 ALA A N 1
ATOM 877 C CA . ALA A 1 112 ? 5.895 3.094 13.737 1.00 84.69 112 ALA A CA 1
ATOM 878 C C . ALA A 1 112 ? 4.511 3.730 13.624 1.00 84.69 112 ALA A C 1
ATOM 880 O O . ALA A 1 112 ? 4.250 4.563 12.754 1.00 84.69 112 ALA A O 1
ATOM 881 N N . LEU A 1 113 ? 3.632 3.357 1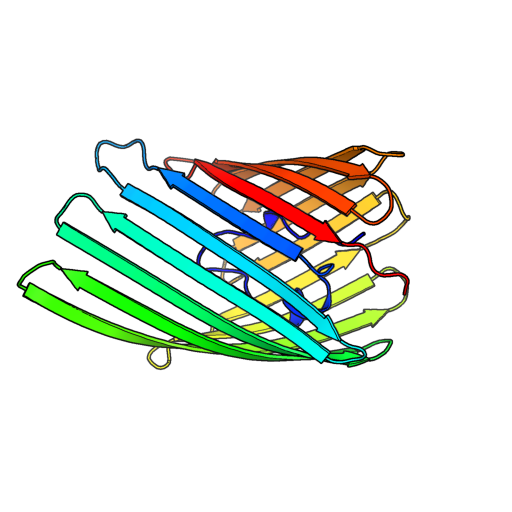4.543 1.00 83.06 113 LEU A N 1
ATOM 882 C CA . LEU A 1 113 ? 2.307 3.934 14.666 1.00 83.06 113 LEU A CA 1
ATOM 883 C C . LEU A 1 113 ? 1.955 4.192 16.123 1.00 83.06 113 LEU A C 1
ATOM 885 O O . LEU A 1 113 ? 2.440 3.507 17.022 1.00 83.06 113 LEU A O 1
ATOM 889 N N . GLY A 1 114 ? 1.067 5.151 16.345 1.00 82.56 114 GLY A N 1
ATOM 890 C CA . GLY A 1 114 ? 0.473 5.453 17.638 1.00 82.56 114 GLY A CA 1
ATOM 891 C C . GLY A 1 114 ? -1.044 5.527 17.538 1.00 82.56 114 GLY A C 1
ATOM 892 O O . GLY A 1 114 ? -1.582 6.091 16.585 1.00 82.56 114 GLY A O 1
ATOM 893 N N . HIS A 1 115 ? -1.731 4.993 18.545 1.00 82.69 115 HIS A N 1
ATOM 894 C CA . HIS A 1 115 ? -3.181 5.080 18.685 1.00 82.69 115 HIS A CA 1
ATOM 895 C C . HIS A 1 115 ? -3.556 5.879 19.922 1.00 82.69 115 HIS A C 1
ATOM 897 O O . HIS A 1 115 ? -3.140 5.569 21.042 1.00 82.69 115 HIS A O 1
ATOM 903 N N . PHE A 1 116 ? -4.428 6.860 19.727 1.00 86.50 116 PHE A N 1
ATOM 904 C CA . PHE A 1 116 ? -5.006 7.634 20.807 1.00 86.50 116 PHE A CA 1
ATOM 905 C C . PHE A 1 116 ? -6.489 7.884 20.546 1.00 86.50 116 PHE A C 1
ATOM 907 O O . PHE A 1 116 ? -6.866 8.670 19.678 1.00 86.50 116 PHE A O 1
ATOM 914 N N . ARG A 1 117 ? -7.351 7.233 21.336 1.00 87.69 117 ARG A N 1
ATOM 915 C CA . ARG A 1 117 ? -8.815 7.297 21.186 1.00 87.69 117 ARG A CA 1
ATOM 916 C C . ARG A 1 117 ? -9.241 6.900 19.763 1.00 87.69 117 ARG A C 1
ATOM 918 O O . ARG A 1 117 ? -9.002 5.773 19.351 1.00 87.69 117 ARG A O 1
ATOM 925 N N . SER A 1 118 ? -9.872 7.817 19.035 1.00 87.25 118 SER A N 1
ATOM 926 C CA . SER A 1 118 ? -10.326 7.663 17.652 1.00 87.25 118 SER A CA 1
ATOM 927 C C . SER A 1 118 ? -9.254 8.006 16.615 1.00 87.25 118 SER A C 1
ATOM 929 O O . SER A 1 118 ? -9.578 8.081 15.434 1.00 87.25 118 SER A O 1
ATOM 931 N N . LEU A 1 119 ? -8.023 8.305 17.034 1.00 86.12 119 LEU A N 1
ATOM 932 C CA . LEU A 1 119 ? -6.950 8.781 16.167 1.00 86.12 119 LEU A CA 1
ATOM 933 C C . LEU A 1 119 ? -5.833 7.752 16.063 1.00 86.12 119 LEU A C 1
ATOM 935 O O . LEU A 1 119 ? -5.415 7.169 17.066 1.00 86.12 119 LEU A O 1
ATOM 939 N N . THR A 1 120 ? -5.312 7.603 14.852 1.00 84.19 120 THR A N 1
ATOM 940 C CA . THR A 1 120 ? -4.103 6.835 14.568 1.00 84.19 120 THR A CA 1
ATOM 941 C C . THR A 1 120 ? -3.140 7.699 13.776 1.00 84.19 120 THR A C 1
ATOM 943 O O . THR A 1 120 ? -3.527 8.331 12.797 1.00 84.19 120 THR A O 1
ATOM 946 N N . LEU A 1 121 ? -1.880 7.698 14.190 1.00 85.62 121 LEU A N 1
ATOM 947 C CA . LEU A 1 121 ? -0.773 8.326 13.482 1.00 85.62 121 LEU A CA 1
ATOM 948 C C . LEU A 1 121 ? 0.218 7.247 13.073 1.00 85.62 121 LEU A C 1
ATOM 950 O O . LEU A 1 121 ? 0.537 6.384 13.884 1.00 85.62 121 LEU A O 1
ATOM 954 N N . GLY A 1 122 ? 0.708 7.308 11.843 1.00 82.88 122 GLY A N 1
ATOM 955 C CA . GLY A 1 122 ? 1.728 6.416 11.309 1.00 82.88 122 GLY A CA 1
ATOM 956 C C . GLY A 1 122 ? 2.861 7.217 10.687 1.00 82.88 122 GLY A C 1
ATOM 957 O O . GLY A 1 122 ? 2.627 8.225 10.023 1.00 82.88 122 GLY A O 1
ATOM 958 N N . LEU A 1 123 ? 4.087 6.758 10.895 1.00 85.06 123 LEU A N 1
ATOM 959 C CA . LEU A 1 123 ? 5.279 7.267 10.232 1.00 85.06 123 LEU A CA 1
ATOM 960 C C . LEU A 1 123 ? 6.070 6.083 9.703 1.00 85.06 123 LEU A C 1
ATOM 962 O O . LEU A 1 123 ? 6.221 5.072 10.390 1.00 85.06 123 LEU A O 1
ATOM 966 N N . SER A 1 124 ? 6.602 6.217 8.498 1.00 83.75 124 SER A N 1
ATOM 967 C CA . SER A 1 124 ? 7.505 5.217 7.952 1.00 83.75 124 SER A CA 1
ATOM 968 C C . SER A 1 124 ? 8.580 5.815 7.078 1.00 83.75 124 SER A C 1
ATOM 970 O O . SER A 1 124 ? 8.409 6.892 6.509 1.00 83.75 124 SER A O 1
ATOM 972 N N . LEU A 1 125 ? 9.695 5.103 7.016 1.00 86.56 125 LEU A N 1
ATOM 973 C CA . LEU A 1 125 ? 10.815 5.364 6.139 1.00 86.56 125 LEU A CA 1
ATOM 974 C C . LEU A 1 125 ? 10.957 4.163 5.219 1.00 86.56 125 LEU A C 1
ATOM 976 O O . LEU A 1 125 ? 10.970 3.023 5.677 1.00 86.56 125 LEU A O 1
ATOM 980 N N . SER A 1 126 ? 11.044 4.445 3.931 1.00 83.44 126 SER A N 1
ATOM 981 C CA . SER A 1 126 ? 11.031 3.442 2.882 1.00 83.44 126 SER A CA 1
ATOM 982 C C . SER A 1 126 ? 11.961 3.866 1.759 1.00 83.44 126 SER A C 1
ATOM 984 O O . SER A 1 126 ? 11.881 5.000 1.285 1.00 83.44 126 SER A O 1
ATOM 986 N N . GLY A 1 127 ? 12.860 2.996 1.319 1.00 85.06 127 GLY A N 1
ATOM 987 C CA . GLY A 1 127 ? 13.764 3.347 0.230 1.00 85.06 127 GLY A CA 1
ATOM 988 C C . GLY A 1 127 ? 14.550 2.172 -0.312 1.00 85.06 127 GLY A C 1
ATOM 989 O O . GLY A 1 127 ? 14.781 1.185 0.388 1.00 85.06 127 GLY A O 1
ATOM 990 N N . PHE A 1 128 ? 14.967 2.307 -1.569 1.00 88.75 128 PHE A N 1
ATOM 991 C CA . PHE A 1 128 ? 15.964 1.418 -2.142 1.00 88.75 128 PHE A CA 1
ATOM 992 C C . PHE A 1 128 ? 17.336 1.702 -1.524 1.00 88.75 128 PHE A C 1
ATOM 994 O O . PHE A 1 128 ? 17.633 2.847 -1.194 1.00 88.75 128 PHE A O 1
ATOM 1001 N N . SER A 1 129 ? 18.184 0.683 -1.399 1.00 89.31 129 SER A N 1
ATOM 1002 C CA . SER A 1 129 ? 19.516 0.767 -0.778 1.00 89.31 129 SER A CA 1
ATOM 1003 C C . SER A 1 129 ? 20.436 1.828 -1.388 1.00 89.31 129 SER A C 1
ATOM 1005 O O . SER A 1 129 ? 21.369 2.281 -0.733 1.00 89.31 129 SER A O 1
ATOM 1007 N N . GLU A 1 130 ? 20.178 2.209 -2.637 1.00 88.56 130 GLU A N 1
ATOM 1008 C CA . GLU A 1 130 ? 20.974 3.162 -3.416 1.00 88.56 130 GLU A CA 1
ATOM 1009 C C . GLU A 1 130 ? 20.386 4.585 -3.422 1.00 88.56 130 GLU A C 1
ATOM 1011 O O . GLU A 1 130 ? 20.990 5.502 -3.973 1.00 88.56 130 GLU A O 1
ATOM 1016 N N . GLU A 1 131 ? 19.215 4.798 -2.812 1.00 87.50 131 GLU A N 1
ATOM 1017 C CA . GLU A 1 131 ? 18.527 6.091 -2.769 1.00 87.50 131 GLU A CA 1
ATOM 1018 C C . GLU A 1 131 ? 18.340 6.592 -1.327 1.00 87.50 131 GLU A C 1
ATOM 1020 O O . GLU A 1 131 ? 18.219 5.797 -0.393 1.00 87.50 131 GLU A O 1
ATOM 1025 N N . PRO A 1 132 ? 18.224 7.917 -1.112 1.00 87.50 132 PRO A N 1
ATOM 1026 C CA . PRO A 1 132 ? 17.767 8.445 0.166 1.00 87.50 132 PRO A CA 1
ATOM 1027 C C . PRO A 1 132 ? 16.388 7.873 0.544 1.00 87.50 132 PRO A C 1
ATOM 1029 O O . PRO A 1 132 ? 15.480 7.854 -0.301 1.00 87.50 132 PRO A O 1
ATOM 1032 N N . PRO A 1 133 ? 16.188 7.453 1.809 1.00 85.19 133 PRO A N 1
ATOM 1033 C CA . PRO A 1 133 ? 14.908 6.928 2.249 1.00 85.19 133 PRO A CA 1
ATOM 1034 C C . PRO A 1 133 ? 13.834 8.010 2.163 1.00 85.19 133 PRO A C 1
ATOM 1036 O O . PRO A 1 133 ? 14.064 9.198 2.397 1.00 85.19 133 PRO A O 1
ATOM 1039 N N . ARG A 1 134 ? 12.626 7.578 1.834 1.00 83.12 134 ARG A N 1
ATOM 1040 C CA . ARG A 1 134 ? 11.452 8.416 1.651 1.00 83.12 134 ARG A CA 1
ATOM 1041 C C . ARG A 1 134 ? 10.567 8.281 2.880 1.00 83.12 134 ARG A C 1
ATOM 1043 O O . ARG A 1 134 ? 10.300 7.171 3.334 1.00 83.12 134 ARG A O 1
ATOM 1050 N N . ALA A 1 135 ? 10.116 9.411 3.411 1.00 84.25 135 ALA A N 1
ATOM 1051 C CA . ALA A 1 135 ? 9.203 9.428 4.541 1.00 84.25 135 ALA A CA 1
ATOM 1052 C C . ALA A 1 135 ? 7.747 9.401 4.068 1.00 84.25 135 ALA A C 1
ATOM 1054 O O . ALA A 1 135 ? 7.362 10.161 3.174 1.00 84.25 135 ALA A O 1
ATOM 1055 N N . VAL A 1 136 ? 6.943 8.558 4.709 1.00 81.44 136 VAL A N 1
ATOM 1056 C CA . VAL A 1 136 ? 5.482 8.564 4.615 1.00 81.44 136 VAL A CA 1
ATOM 1057 C C . VAL A 1 136 ? 4.930 8.913 5.988 1.00 81.44 136 VAL A C 1
ATOM 1059 O O . VAL A 1 136 ? 5.325 8.311 6.990 1.00 81.44 136 VAL A O 1
ATOM 1062 N N . ALA A 1 137 ? 3.978 9.838 6.028 1.00 82.81 137 ALA A N 1
ATOM 1063 C CA . ALA A 1 137 ? 3.178 10.114 7.212 1.00 82.81 137 ALA A CA 1
ATOM 1064 C C . ALA A 1 137 ? 1.717 9.788 6.926 1.00 82.81 137 ALA A C 1
ATOM 1066 O O . ALA A 1 137 ? 1.206 10.137 5.868 1.00 82.81 137 ALA A O 1
ATOM 1067 N N . ALA A 1 138 ? 1.041 9.140 7.866 1.00 82.38 138 ALA A N 1
ATOM 1068 C CA . ALA A 1 138 ? -0.367 8.802 7.754 1.00 82.38 138 ALA A CA 1
ATOM 1069 C C . ALA A 1 138 ? -1.124 9.220 9.016 1.00 82.38 138 ALA A C 1
ATOM 1071 O O . ALA A 1 138 ? -0.638 9.076 10.138 1.00 82.38 138 ALA A O 1
ATOM 1072 N N . PHE A 1 139 ? -2.334 9.717 8.822 1.00 84.50 139 PHE A N 1
ATOM 1073 C CA . PHE A 1 139 ? -3.266 10.096 9.866 1.00 84.50 139 PHE A CA 1
ATOM 1074 C C . PHE A 1 139 ? -4.620 9.472 9.559 1.00 84.50 139 PHE A C 1
ATOM 1076 O O . PHE A 1 139 ? -5.144 9.639 8.460 1.00 84.50 139 PHE A O 1
ATOM 1083 N N . TYR A 1 140 ? -5.199 8.804 10.551 1.00 83.31 140 TYR A N 1
ATOM 1084 C CA . TYR A 1 140 ? -6.528 8.215 10.469 1.00 83.31 140 TYR A CA 1
ATOM 1085 C C . TYR A 1 140 ? -7.394 8.706 11.614 1.00 83.31 140 TYR A C 1
ATOM 1087 O O . TYR A 1 140 ? -6.962 8.743 12.771 1.00 83.31 140 TYR A O 1
ATOM 1095 N N . TRP A 1 141 ? -8.641 9.036 11.295 1.00 85.94 141 TRP A N 1
ATOM 1096 C CA . TRP A 1 141 ? -9.637 9.451 12.266 1.00 85.94 141 TRP A CA 1
ATOM 1097 C C . TRP A 1 141 ? -10.923 8.644 12.117 1.00 85.94 141 TRP A C 1
ATOM 1099 O O . TRP A 1 141 ? -11.524 8.587 11.047 1.00 85.94 141 TRP A O 1
ATOM 1109 N N . HIS A 1 142 ? -11.355 8.049 13.227 1.00 85.38 142 HIS A N 1
ATOM 1110 C CA . HIS A 1 142 ? -12.525 7.180 13.336 1.00 85.38 142 HIS A CA 1
ATOM 1111 C C . HIS A 1 142 ? -13.539 7.788 14.316 1.00 85.38 142 HIS A C 1
ATOM 1113 O O . HIS A 1 142 ? -13.669 7.304 15.444 1.00 85.38 142 HIS A O 1
ATOM 1119 N N . PRO A 1 143 ? -14.225 8.883 13.945 1.00 87.12 143 PRO A N 1
ATOM 1120 C CA . PRO A 1 143 ? -15.168 9.556 14.839 1.00 87.12 143 PRO A CA 1
ATOM 1121 C C . PRO A 1 143 ? -16.334 8.655 15.260 1.00 87.12 143 PRO A C 1
ATOM 1123 O O . PRO A 1 143 ? -16.900 8.843 16.335 1.00 87.12 143 PRO A O 1
ATOM 1126 N N . SER A 1 144 ? -16.701 7.680 14.427 1.00 87.88 144 SER A N 1
ATOM 1127 C CA . SER A 1 144 ? -17.760 6.719 14.714 1.00 87.88 144 SER A CA 1
ATOM 1128 C C . SER A 1 144 ? -17.504 5.384 13.997 1.00 87.88 144 SER A C 1
ATOM 1130 O O . SER A 1 144 ? -16.656 5.309 13.107 1.00 87.88 144 SER A O 1
ATOM 1132 N N . PRO A 1 145 ? -18.228 4.302 14.345 1.00 79.94 145 PRO A N 1
ATOM 1133 C CA . PRO A 1 145 ? -18.063 3.006 13.682 1.00 79.94 145 PRO A CA 1
ATOM 1134 C C . PRO A 1 145 ? -18.314 3.030 12.165 1.00 79.94 145 PRO A C 1
ATOM 1136 O O . PRO A 1 145 ? -17.724 2.219 11.449 1.00 79.94 145 PRO A O 1
ATOM 1139 N N . GLY A 1 146 ? -19.172 3.945 11.700 1.00 85.19 146 GLY A N 1
ATOM 1140 C CA . GLY A 1 146 ? -19.612 4.058 10.309 1.00 85.19 146 GLY A CA 1
ATOM 1141 C C . GLY A 1 146 ? -18.927 5.158 9.499 1.00 85.19 146 GLY A C 1
ATOM 1142 O O . GLY A 1 146 ? -19.289 5.349 8.347 1.00 85.19 146 GLY A O 1
ATOM 1143 N N . LEU A 1 147 ? -17.978 5.902 10.075 1.00 88.12 147 LEU A N 1
ATOM 1144 C CA . LEU A 1 147 ? -17.312 7.006 9.384 1.00 88.12 147 LEU A CA 1
ATOM 1145 C C . LEU A 1 147 ? -15.819 7.021 9.683 1.00 88.12 147 LEU A C 1
ATOM 1147 O O . LEU A 1 147 ? -15.403 6.902 10.840 1.00 88.12 147 LEU A O 1
ATOM 1151 N N . ARG A 1 148 ? -15.018 7.216 8.636 1.00 84.62 148 ARG A N 1
ATOM 1152 C CA . ARG A 1 148 ? -13.564 7.338 8.729 1.00 84.62 148 ARG A CA 1
ATOM 1153 C C . ARG A 1 148 ? -13.038 8.391 7.790 1.00 84.62 148 ARG A C 1
ATOM 1155 O O . ARG A 1 148 ? -13.568 8.559 6.699 1.00 84.62 148 ARG A O 1
ATOM 1162 N N . PHE A 1 149 ? -11.945 9.007 8.204 1.00 86.75 149 PHE A N 1
ATOM 1163 C CA . PHE A 1 149 ? -11.149 9.903 7.387 1.00 86.75 149 PHE A CA 1
ATOM 1164 C C . PHE A 1 149 ? -9.694 9.482 7.435 1.00 86.75 149 PHE A C 1
ATOM 1166 O O . PHE A 1 149 ? -9.221 8.980 8.461 1.00 86.75 149 PHE A O 1
ATOM 1173 N N . PHE A 1 150 ? -8.982 9.738 6.348 1.00 83.44 150 PHE A N 1
ATOM 1174 C CA . PHE A 1 150 ? -7.547 9.561 6.313 1.00 83.44 150 PHE A CA 1
ATOM 1175 C C . PHE A 1 150 ? -6.848 10.643 5.508 1.00 83.44 150 PHE A C 1
ATOM 1177 O O . PHE A 1 150 ? -7.415 11.236 4.590 1.00 83.44 150 PHE A O 1
ATOM 1184 N N . VAL A 1 151 ? -5.596 10.879 5.878 1.00 85.94 151 VAL A N 1
ATOM 1185 C CA . VAL A 1 151 ? -4.643 11.702 5.143 1.00 85.94 151 VAL A CA 1
ATOM 1186 C C . VAL A 1 151 ? -3.310 10.979 5.162 1.00 85.94 151 VAL A C 1
ATOM 1188 O O . VAL A 1 151 ? -2.853 10.550 6.220 1.00 85.94 151 VAL A O 1
ATOM 1191 N N . GLN A 1 152 ? -2.672 10.868 4.010 1.00 82.56 152 GLN A N 1
ATOM 1192 C CA . GLN A 1 152 ? -1.366 10.260 3.861 1.00 82.56 152 GLN A CA 1
ATOM 1193 C C . GLN A 1 152 ? -0.488 11.149 2.994 1.00 82.56 152 GLN A C 1
ATOM 1195 O O . GLN A 1 152 ? -0.853 11.474 1.873 1.00 82.56 152 GLN A O 1
ATOM 1200 N N . GLY A 1 153 ? 0.652 11.568 3.527 1.00 79.31 153 GLY A N 1
ATOM 1201 C CA . GLY A 1 153 ? 1.632 12.385 2.823 1.00 79.31 153 GLY A CA 1
ATOM 1202 C C . GLY A 1 153 ? 2.847 11.561 2.425 1.00 79.31 153 GLY A C 1
ATOM 1203 O O . GLY A 1 153 ? 3.365 10.789 3.236 1.00 79.31 153 GLY A O 1
ATOM 1204 N N . PHE A 1 154 ? 3.326 11.767 1.202 1.00 73.88 154 PHE A N 1
ATOM 1205 C CA . PHE A 1 154 ? 4.563 11.194 0.693 1.00 73.88 154 PHE A CA 1
ATOM 1206 C C . PHE A 1 154 ? 5.264 12.172 -0.252 1.00 73.88 154 PHE A C 1
ATOM 1208 O O . PHE A 1 154 ? 4.697 12.601 -1.254 1.00 73.88 154 PHE A O 1
ATOM 1215 N N . ARG A 1 155 ? 6.532 12.490 0.040 1.00 74.44 155 ARG A N 1
ATOM 1216 C CA . ARG A 1 155 ? 7.338 13.473 -0.709 1.00 74.44 155 ARG A CA 1
ATOM 1217 C C . ARG A 1 155 ? 6.606 14.811 -0.905 1.00 74.44 155 ARG A C 1
ATOM 1219 O O . ARG A 1 155 ? 6.590 15.626 0.012 1.00 74.44 155 ARG A O 1
ATOM 1226 N N . HIS A 1 156 ? 6.044 15.034 -2.091 1.00 78.56 156 HIS A N 1
ATOM 1227 C CA . HIS A 1 156 ? 5.357 16.263 -2.491 1.00 78.56 156 HIS A CA 1
ATOM 1228 C C . HIS A 1 156 ? 3.859 16.056 -2.713 1.00 78.56 156 HIS A C 1
ATOM 1230 O O . HIS A 1 156 ? 3.184 17.000 -3.103 1.00 78.56 156 HIS A O 1
ATOM 1236 N N . GLU A 1 157 ? 3.351 14.852 -2.452 1.00 77.75 157 GLU A N 1
ATOM 1237 C CA . GLU A 1 157 ? 1.965 14.457 -2.661 1.00 77.75 157 GLU A CA 1
ATOM 1238 C C . GLU A 1 157 ? 1.273 14.130 -1.340 1.00 77.75 157 GLU A C 1
ATOM 1240 O O . GLU A 1 157 ? 1.884 13.683 -0.364 1.00 77.75 157 GLU A O 1
ATOM 1245 N N . ALA A 1 158 ? -0.035 14.344 -1.325 1.00 83.75 158 ALA A N 1
ATOM 1246 C CA . ALA A 1 158 ? -0.930 13.942 -0.266 1.00 83.75 158 ALA A CA 1
ATOM 1247 C C . ALA A 1 158 ? -2.145 13.235 -0.864 1.00 83.75 158 ALA A C 1
ATOM 1249 O O . ALA A 1 158 ? -2.753 13.717 -1.821 1.00 83.75 158 ALA A O 1
ATOM 1250 N N . VAL A 1 159 ? -2.511 12.112 -0.259 1.00 81.50 159 VAL A N 1
ATOM 1251 C CA . VAL A 1 159 ? -3.760 11.404 -0.506 1.00 81.50 159 VAL A CA 1
ATOM 1252 C C . VAL A 1 159 ? -4.674 11.634 0.687 1.00 81.50 159 VAL A C 1
ATOM 1254 O O . VAL A 1 159 ? -4.283 11.405 1.830 1.00 81.50 159 VAL A O 1
ATOM 1257 N N . THR A 1 160 ? -5.892 12.090 0.444 1.00 86.88 160 THR A N 1
ATOM 1258 C CA . THR A 1 160 ? -6.925 12.250 1.467 1.00 86.88 160 THR A CA 1
ATOM 1259 C C . THR A 1 160 ? -8.145 11.443 1.081 1.00 86.88 160 THR A C 1
ATOM 1261 O O . THR A 1 160 ? -8.406 11.223 -0.097 1.00 86.88 160 THR A O 1
ATOM 1264 N N . GLY A 1 161 ? -8.906 10.974 2.056 1.00 87.06 161 GLY A N 1
ATOM 1265 C CA . GLY A 1 161 ? -10.089 10.195 1.741 1.00 87.06 161 GLY A CA 1
ATOM 1266 C C . GLY A 1 161 ? -10.968 9.920 2.936 1.00 87.06 161 GLY A C 1
ATOM 1267 O O . GLY A 1 161 ? -10.684 10.322 4.070 1.00 87.06 161 GLY A O 1
ATOM 1268 N N . TYR A 1 162 ? -12.066 9.236 2.656 1.00 86.31 162 TYR A N 1
ATOM 1269 C CA . TYR A 1 162 ? -13.044 8.848 3.651 1.00 86.31 162 TYR A CA 1
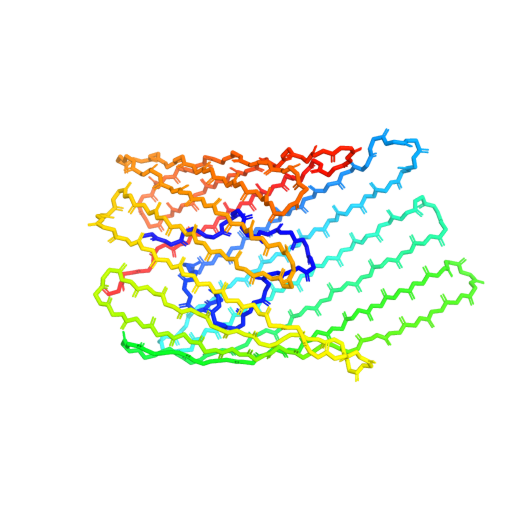ATOM 1270 C C . TYR A 1 162 ? -13.671 7.495 3.324 1.00 86.31 162 TYR A C 1
ATOM 1272 O O . TYR A 1 162 ? -13.682 7.046 2.179 1.00 86.31 162 TYR A O 1
ATOM 1280 N N . GLU A 1 163 ? -14.236 6.870 4.353 1.00 86.88 163 GLU A N 1
ATOM 1281 C CA . GLU A 1 163 ? -15.086 5.688 4.230 1.00 86.88 163 GLU A CA 1
ATOM 1282 C C . GLU A 1 163 ? -16.369 5.916 5.031 1.00 86.88 163 GLU A C 1
ATOM 1284 O O . GLU A 1 163 ? -16.334 6.343 6.191 1.00 86.88 163 GLU A O 1
ATOM 1289 N N . LEU A 1 164 ? -17.49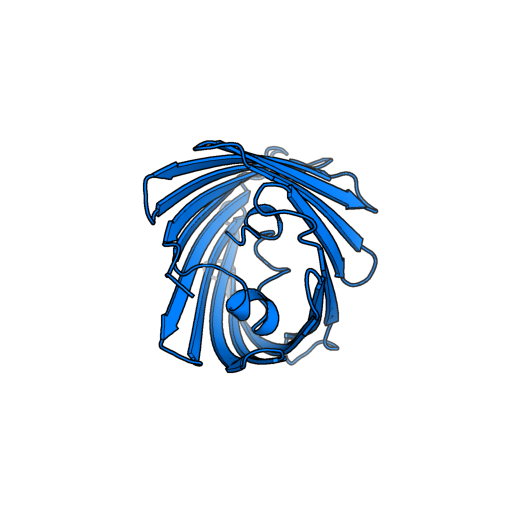9 5.613 4.402 1.00 91.00 164 LEU A N 1
ATOM 1290 C CA . LEU A 1 164 ? -18.833 5.629 4.978 1.00 91.00 164 LEU A CA 1
ATOM 1291 C C . LEU A 1 164 ? -19.390 4.209 4.970 1.00 91.00 164 LEU A C 1
ATOM 1293 O O . LEU A 1 164 ? -19.650 3.653 3.908 1.00 91.00 164 LEU A O 1
ATOM 1297 N N . CYS A 1 165 ? -19.609 3.639 6.150 1.00 87.81 165 CYS A N 1
ATOM 1298 C CA . CYS A 1 165 ? -20.205 2.321 6.325 1.00 87.81 165 CYS A CA 1
ATOM 1299 C C . CYS A 1 165 ? -21.622 2.425 6.885 1.00 87.81 165 CYS A C 1
ATOM 1301 O O . CYS A 1 165 ? -21.852 2.923 7.990 1.00 87.81 165 CYS A O 1
ATOM 1303 N N . PHE A 1 166 ? -22.560 1.873 6.127 1.00 88.06 166 PHE A N 1
ATOM 1304 C CA . PHE A 1 166 ? -23.905 1.528 6.560 1.00 88.06 166 PHE A CA 1
ATOM 1305 C C . PHE A 1 166 ? -23.891 0.126 7.199 1.00 88.06 166 PHE A C 1
ATOM 1307 O O . PHE A 1 166 ? -22.842 -0.379 7.596 1.00 88.06 166 PHE A O 1
ATOM 1314 N N . ALA A 1 167 ? -25.050 -0.529 7.308 1.00 86.31 167 ALA A N 1
ATOM 1315 C CA . ALA A 1 167 ? -25.158 -1.845 7.944 1.00 86.31 167 ALA A CA 1
ATOM 1316 C C . ALA A 1 167 ? -24.251 -2.911 7.296 1.00 86.31 167 ALA A C 1
ATOM 1318 O O . ALA A 1 167 ? -23.452 -3.549 7.980 1.00 86.31 167 ALA A O 1
ATOM 1319 N N . HIS A 1 168 ? -24.372 -3.079 5.978 1.00 90.00 168 HIS A N 1
ATOM 1320 C CA . HIS A 1 168 ? -23.665 -4.112 5.211 1.00 90.00 168 HIS A CA 1
ATOM 1321 C C . HIS A 1 168 ? -22.910 -3.562 4.008 1.00 90.00 168 HIS A C 1
ATOM 1323 O O . HIS A 1 168 ? -22.299 -4.334 3.286 1.00 90.00 168 HIS A O 1
ATOM 1329 N N . LEU A 1 169 ? -22.967 -2.255 3.774 1.00 92.94 169 LEU A N 1
ATOM 1330 C CA . LEU A 1 169 ? -22.360 -1.606 2.621 1.00 92.94 169 LEU A CA 1
ATOM 1331 C C . LEU A 1 169 ? -21.447 -0.501 3.121 1.00 92.94 169 LEU A C 1
ATOM 1333 O O . LEU A 1 169 ? -21.879 0.329 3.919 1.00 92.94 169 LEU A O 1
ATOM 1337 N N . CYS A 1 170 ? -20.224 -0.471 2.621 1.00 89.62 170 CYS A N 1
ATOM 1338 C CA . CYS A 1 170 ? -19.317 0.645 2.792 1.00 89.62 170 CYS A CA 1
ATOM 1339 C C . CYS A 1 170 ? -19.002 1.254 1.430 1.00 89.62 170 CYS A C 1
ATOM 1341 O O . CYS A 1 170 ? -18.816 0.531 0.453 1.00 89.62 170 CYS A O 1
ATOM 1343 N N . VAL A 1 171 ? -18.936 2.578 1.386 1.00 91.88 171 VAL A N 1
ATOM 1344 C CA . VAL A 1 171 ? -18.485 3.353 0.232 1.00 91.88 171 VAL A CA 1
ATOM 1345 C C . VAL A 1 171 ? -17.261 4.136 0.662 1.00 91.88 171 VAL A C 1
ATOM 1347 O O . VAL A 1 171 ? -17.243 4.726 1.743 1.00 91.88 171 VAL A O 1
ATOM 1350 N N . GLU A 1 172 ? -16.240 4.136 -0.175 1.00 86.44 172 GLU A N 1
ATOM 1351 C CA . GLU A 1 172 ? -14.985 4.819 0.091 1.00 86.44 172 GLU A CA 1
ATOM 1352 C C . GLU A 1 172 ? -14.604 5.717 -1.083 1.00 86.44 172 GLU A C 1
ATOM 1354 O O . GLU A 1 172 ? -14.925 5.437 -2.239 1.00 86.44 172 GLU A O 1
ATOM 1359 N N . SER A 1 173 ? -13.931 6.820 -0.772 1.00 87.06 173 SER A N 1
ATOM 1360 C CA . SER A 1 173 ? -13.374 7.712 -1.777 1.00 87.06 173 SER A CA 1
ATOM 1361 C C . SER A 1 173 ? -12.032 8.264 -1.327 1.00 87.06 173 SER A C 1
ATOM 1363 O O . SER A 1 173 ? -11.829 8.535 -0.141 1.00 87.06 173 SER A O 1
ATOM 1365 N N . ALA A 1 174 ? -11.123 8.431 -2.284 1.00 84.81 174 ALA A N 1
ATOM 1366 C CA . ALA A 1 174 ? -9.834 9.068 -2.076 1.00 84.81 174 ALA A CA 1
ATOM 1367 C C . ALA A 1 174 ? -9.547 10.105 -3.154 1.00 84.81 174 ALA A C 1
ATOM 1369 O O . ALA A 1 174 ? -10.099 10.061 -4.250 1.00 84.81 174 ALA A O 1
ATOM 1370 N N . PHE A 1 175 ? -8.656 11.024 -2.825 1.00 85.00 175 PHE A N 1
ATOM 1371 C CA . PHE A 1 175 ? -8.219 12.123 -3.657 1.00 85.00 175 PHE A CA 1
ATOM 1372 C C . PHE A 1 175 ? -6.721 12.343 -3.460 1.00 85.00 175 PHE A C 1
ATOM 1374 O O . PHE A 1 175 ? -6.252 12.338 -2.323 1.00 85.00 175 PHE A O 1
ATOM 1381 N N . ARG A 1 176 ? -5.975 12.569 -4.543 1.00 83.50 176 ARG A N 1
ATOM 1382 C CA . ARG A 1 176 ? -4.534 12.849 -4.528 1.00 83.50 176 ARG A CA 1
ATOM 1383 C C . ARG A 1 176 ? -4.231 14.241 -5.079 1.00 83.50 176 ARG A C 1
ATOM 1385 O O . ARG A 1 176 ? -4.796 14.647 -6.095 1.00 83.50 176 ARG A O 1
ATOM 1392 N N . ALA A 1 177 ? -3.299 14.942 -4.432 1.00 81.12 177 ALA A N 1
ATOM 1393 C CA . ALA A 1 177 ? -2.740 16.205 -4.912 1.00 81.12 177 ALA A CA 1
ATOM 1394 C C . ALA A 1 177 ? -1.270 16.403 -4.485 1.00 81.12 177 ALA A C 1
ATOM 1396 O O . ALA A 1 177 ? -0.914 15.971 -3.389 1.00 81.12 177 ALA A O 1
ATOM 1397 N N . PRO A 1 178 ? -0.439 17.121 -5.272 1.00 77.00 178 PRO A N 1
ATOM 1398 C CA . PRO A 1 178 ? -0.700 17.604 -6.629 1.00 77.00 178 PRO A CA 1
ATOM 1399 C C . PRO A 1 178 ? -0.723 16.439 -7.637 1.00 77.00 178 PRO A C 1
ATOM 1401 O O . PRO A 1 178 ? -0.282 15.342 -7.323 1.00 77.00 178 PRO A O 1
ATOM 1404 N N . GLY A 1 179 ? -1.289 16.661 -8.828 1.00 74.44 179 GLY A N 1
ATOM 1405 C CA . GLY A 1 179 ? -1.582 15.583 -9.782 1.00 74.44 179 GLY A CA 1
ATOM 1406 C C . GLY A 1 179 ? -2.932 14.939 -9.472 1.00 74.44 179 GLY A C 1
ATOM 1407 O O . GLY A 1 179 ? -3.011 13.968 -8.718 1.0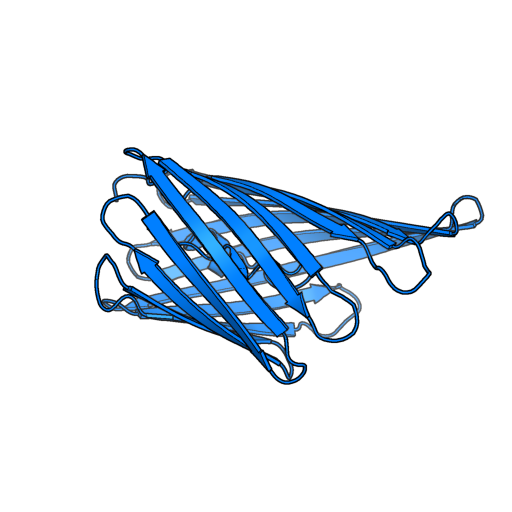0 74.44 179 GLY A O 1
ATOM 1408 N N . PHE A 1 180 ? -3.992 15.537 -10.029 1.00 76.88 180 PHE A N 1
ATOM 1409 C CA . PHE A 1 180 ? -5.378 15.135 -9.796 1.00 76.88 180 PHE A CA 1
ATOM 1410 C C . PHE A 1 180 ? -5.549 13.641 -10.079 1.00 76.88 180 PHE A C 1
ATOM 1412 O O . PHE A 1 180 ? -5.384 13.181 -11.208 1.00 76.88 180 PHE A O 1
ATOM 1419 N N . ALA A 1 181 ? -5.883 12.901 -9.032 1.00 79.44 181 ALA A N 1
ATOM 1420 C CA . ALA A 1 181 ? -6.427 11.563 -9.134 1.00 79.44 181 ALA A CA 1
ATOM 1421 C C . ALA A 1 181 ? -7.484 11.404 -8.049 1.00 79.44 181 ALA A C 1
ATOM 1423 O O . ALA A 1 181 ? -7.344 11.951 -6.949 1.00 79.44 181 ALA A O 1
ATOM 1424 N N . PHE A 1 182 ? -8.541 10.669 -8.348 1.00 84.88 182 PHE A N 1
ATOM 1425 C CA . PHE A 1 182 ? -9.562 10.326 -7.376 1.00 84.88 182 PHE A CA 1
ATOM 1426 C C . PHE A 1 182 ? -9.886 8.850 -7.476 1.00 84.88 182 PHE A C 1
ATOM 1428 O O . PHE A 1 182 ? -9.676 8.229 -8.506 1.00 84.88 182 PHE A O 1
ATOM 1435 N N . ALA A 1 183 ? -10.425 8.284 -6.415 1.00 83.31 183 ALA A N 1
ATOM 1436 C CA . ALA A 1 183 ? -10.850 6.905 -6.423 1.00 83.31 183 ALA A CA 1
ATOM 1437 C C . ALA A 1 183 ? -12.180 6.731 -5.729 1.00 83.31 183 ALA A C 1
ATOM 1439 O O . ALA A 1 183 ? -12.558 7.517 -4.851 1.00 83.31 183 ALA A O 1
ATOM 1440 N N . LEU A 1 184 ? -12.879 5.692 -6.162 1.00 89.62 184 LEU A N 1
ATOM 1441 C CA . LEU A 1 184 ? -14.170 5.280 -5.651 1.00 89.62 184 LEU A CA 1
ATOM 1442 C C . LEU A 1 184 ? -14.141 3.778 -5.423 1.00 89.62 184 LEU A C 1
ATOM 1444 O O . LEU A 1 184 ? -13.740 3.009 -6.294 1.00 89.62 184 LEU A O 1
ATOM 1448 N N . GLY A 1 185 ? -14.586 3.367 -4.246 1.00 88.75 185 GLY A N 1
ATOM 1449 C CA . GLY A 1 185 ? -14.679 1.968 -3.879 1.00 88.75 185 GLY A CA 1
ATOM 1450 C C . GLY A 1 185 ? -15.974 1.660 -3.162 1.00 88.75 185 GLY A C 1
ATOM 1451 O O . GLY A 1 185 ? -16.621 2.528 -2.569 1.00 88.75 185 GLY A O 1
ATOM 1452 N N . ALA A 1 186 ? -16.342 0.390 -3.211 1.00 91.25 186 ALA A N 1
ATOM 1453 C CA . ALA A 1 186 ? -17.450 -0.145 -2.450 1.00 91.25 186 ALA A CA 1
ATOM 1454 C C . ALA A 1 186 ? -17.073 -1.508 -1.881 1.00 91.25 186 ALA A C 1
ATOM 1456 O O . ALA A 1 186 ? -16.330 -2.283 -2.487 1.00 91.25 186 ALA A O 1
ATOM 1457 N N . SER A 1 187 ? -17.603 -1.811 -0.703 1.00 90.44 187 SER A N 1
ATOM 1458 C CA . SER A 1 187 ? -17.415 -3.112 -0.079 1.00 90.44 187 SER A CA 1
ATOM 1459 C C . SER A 1 187 ? -18.653 -3.568 0.681 1.00 90.44 187 SER A C 1
ATOM 1461 O O . SER A 1 187 ? -19.457 -2.756 1.143 1.00 90.44 187 SER A O 1
ATOM 1463 N N . VAL A 1 188 ? -18.828 -4.883 0.768 1.00 92.62 188 VAL A N 1
ATOM 1464 C CA . VAL A 1 188 ? -19.960 -5.539 1.413 1.00 92.62 188 VAL A CA 1
ATOM 1465 C C . VAL A 1 188 ? -19.477 -6.324 2.623 1.00 92.62 188 VAL A C 1
ATOM 1467 O O . VAL A 1 188 ? -18.544 -7.124 2.544 1.00 92.62 188 VAL A O 1
ATOM 1470 N N . VAL A 1 189 ? -20.165 -6.120 3.743 1.00 89.62 189 VAL A N 1
ATOM 1471 C CA . VAL A 1 189 ? -19.864 -6.736 5.032 1.00 89.62 189 VAL A CA 1
ATOM 1472 C C . VAL A 1 189 ? -20.863 -7.850 5.329 1.00 89.62 189 VAL A C 1
ATOM 1474 O O . VAL A 1 189 ? -22.043 -7.600 5.599 1.00 89.62 189 VAL A O 1
ATOM 1477 N N . LEU A 1 190 ? -20.364 -9.085 5.355 1.00 89.44 190 LEU A N 1
ATOM 1478 C CA . LEU A 1 190 ? -21.113 -10.302 5.664 1.00 89.44 190 LEU A CA 1
ATOM 1479 C C . LEU A 1 190 ? -20.495 -10.998 6.884 1.00 89.44 190 LEU A C 1
ATOM 1481 O O . LEU A 1 190 ? -19.529 -11.757 6.790 1.00 89.44 190 LEU A O 1
ATOM 1485 N N . GLY A 1 191 ? -21.064 -10.731 8.060 1.00 87.19 191 GLY A N 1
ATOM 1486 C CA . GLY A 1 191 ? -20.570 -11.272 9.326 1.00 87.19 191 GLY A CA 1
ATOM 1487 C C . GLY A 1 191 ? -19.174 -10.747 9.668 1.00 87.19 191 GLY A C 1
ATOM 1488 O O . GLY A 1 191 ? -18.992 -9.551 9.894 1.00 87.19 191 GLY A O 1
ATOM 1489 N N . GLU A 1 192 ? -18.194 -11.650 9.735 1.00 87.94 192 GLU A N 1
ATOM 1490 C CA . GLU A 1 192 ? -16.784 -11.294 9.941 1.00 87.94 192 GLU A CA 1
ATOM 1491 C C . GLU A 1 192 ? -16.072 -10.921 8.638 1.00 87.94 192 GLU A C 1
ATOM 1493 O O . GLU A 1 192 ? -14.932 -10.486 8.691 1.00 87.94 192 GLU A O 1
ATOM 1498 N N . TRP A 1 193 ? -16.696 -11.064 7.473 1.00 88.75 193 TRP A N 1
ATOM 1499 C CA . TRP A 1 193 ? -16.033 -10.834 6.192 1.00 88.75 193 TRP A CA 1
ATOM 1500 C C . TRP A 1 193 ? -16.396 -9.478 5.602 1.00 88.75 193 TRP A C 1
ATOM 1502 O O . TRP A 1 193 ? -17.538 -9.034 5.704 1.00 88.75 193 TRP A O 1
ATOM 1512 N N . ASN A 1 194 ? -15.418 -8.837 4.970 1.00 86.62 194 ASN A N 1
ATOM 1513 C CA . ASN A 1 194 ? -15.593 -7.644 4.159 1.00 86.62 194 ASN A CA 1
ATOM 1514 C C . ASN A 1 194 ? -14.950 -7.874 2.788 1.00 86.62 194 ASN A C 1
ATOM 1516 O O . ASN A 1 194 ? -13.765 -8.195 2.710 1.00 86.62 194 ASN A O 1
ATOM 1520 N N . MET A 1 195 ? -15.723 -7.719 1.723 1.00 91.19 195 MET A N 1
ATOM 1521 C CA . MET A 1 195 ? -15.285 -7.941 0.347 1.00 91.19 195 MET A CA 1
ATOM 1522 C C . MET A 1 195 ? -15.548 -6.686 -0.459 1.00 91.19 195 MET A C 1
ATOM 1524 O O . MET A 1 195 ? -16.642 -6.136 -0.372 1.00 91.19 195 MET A O 1
ATOM 1528 N N . GLY A 1 196 ? -14.584 -6.229 -1.243 1.00 89.94 196 GLY A N 1
ATOM 1529 C CA . GLY A 1 196 ? -14.752 -4.982 -1.970 1.00 89.94 196 GLY A CA 1
ATOM 1530 C C . GLY A 1 196 ? -13.859 -4.853 -3.176 1.00 89.94 196 GLY A C 1
ATOM 1531 O O . GLY A 1 196 ? -13.009 -5.703 -3.446 1.00 89.94 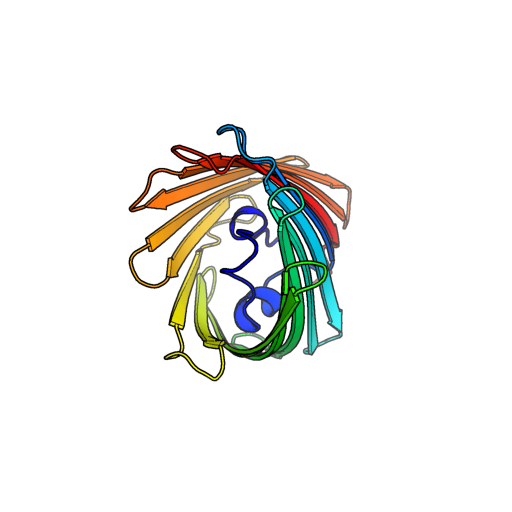196 GLY A O 1
ATOM 1532 N N . GLY A 1 197 ? -14.095 -3.761 -3.882 1.00 86.31 197 GLY A N 1
ATOM 1533 C CA . GLY A 1 197 ? -13.238 -3.304 -4.949 1.00 86.31 197 GLY A CA 1
ATOM 1534 C C . GLY A 1 197 ? -13.245 -1.787 -5.031 1.00 86.31 197 GLY A C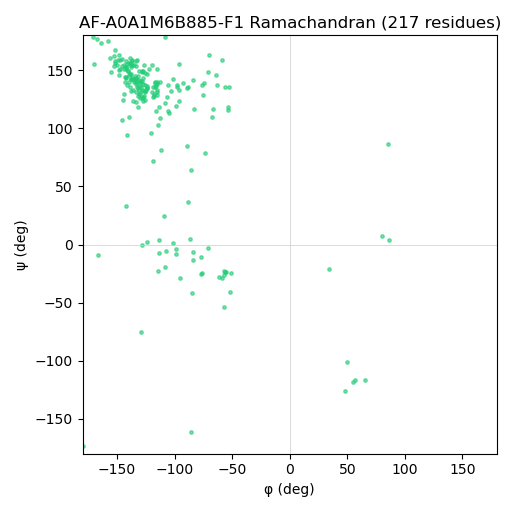 1
ATOM 1535 O O . GLY A 1 197 ? -14.167 -1.126 -4.542 1.00 86.31 197 GLY A O 1
ATOM 1536 N N . ASN A 1 198 ? -12.207 -1.242 -5.645 1.00 85.94 198 ASN A N 1
ATOM 1537 C CA . ASN A 1 198 ? -12.133 0.168 -5.972 1.00 85.94 198 ASN A CA 1
ATOM 1538 C C . ASN A 1 198 ? -11.549 0.379 -7.361 1.00 85.94 198 ASN A C 1
ATOM 1540 O O . ASN A 1 198 ? -10.912 -0.504 -7.938 1.00 85.94 198 ASN A O 1
ATOM 1544 N N . HIS A 1 199 ? -11.825 1.568 -7.872 1.00 86.56 199 HIS A N 1
ATOM 1545 C CA . HIS A 1 199 ? -11.307 2.067 -9.122 1.00 86.56 199 HIS A CA 1
ATOM 1546 C C . HIS A 1 199 ? -10.724 3.459 -8.887 1.00 86.56 199 HIS A C 1
ATOM 1548 O O . HIS A 1 199 ? -11.370 4.325 -8.284 1.00 86.56 199 HIS A O 1
ATOM 1554 N N . TRP A 1 200 ? -9.496 3.647 -9.344 1.00 81.62 200 TRP A N 1
ATOM 1555 C CA . TRP A 1 200 ? -8.788 4.914 -9.378 1.00 81.62 200 TRP A CA 1
ATOM 1556 C C . TRP A 1 200 ? -8.916 5.521 -10.758 1.00 81.62 200 TRP A C 1
ATOM 1558 O O . TRP A 1 200 ? -8.707 4.842 -11.74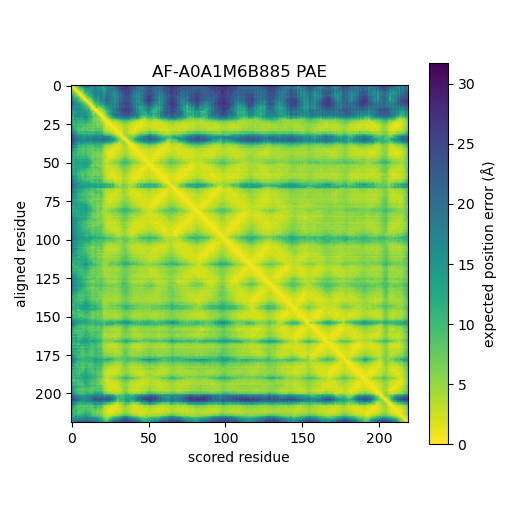6 1.00 81.62 200 TRP A O 1
ATOM 1568 N N . PHE A 1 201 ? -9.199 6.810 -10.780 1.00 80.31 201 PHE A N 1
ATOM 1569 C CA . PHE A 1 201 ? -9.223 7.661 -11.949 1.00 80.31 201 PHE A CA 1
ATOM 1570 C C . PHE A 1 201 ? -8.074 8.656 -11.798 1.00 80.31 201 PHE A C 1
ATOM 1572 O O . PHE A 1 201 ? -8.104 9.541 -10.932 1.00 80.31 201 PHE A O 1
ATOM 1579 N N . GLY A 1 202 ? -7.030 8.495 -12.599 1.00 70.12 202 GLY A N 1
ATOM 1580 C CA . GLY A 1 202 ? -5.926 9.446 -12.682 1.00 70.12 202 GLY A CA 1
ATOM 1581 C C . GLY A 1 202 ? -6.114 10.426 -13.837 1.00 70.12 202 GLY A C 1
ATOM 1582 O O . GLY A 1 202 ? -6.765 10.114 -14.827 1.00 70.12 202 GLY A O 1
ATOM 1583 N N . GLY A 1 203 ? -5.504 11.611 -13.751 1.00 65.44 203 GLY A N 1
ATOM 1584 C CA . GLY A 1 203 ? -5.141 12.333 -14.973 1.00 65.44 203 GLY A CA 1
ATOM 1585 C C . GLY A 1 203 ? -4.205 11.495 -15.859 1.00 65.44 203 GLY A C 1
ATOM 1586 O O . GLY A 1 203 ? -3.566 10.572 -15.363 1.00 65.44 203 GLY A O 1
ATOM 1587 N N . GLU A 1 204 ? -4.163 11.845 -17.144 1.00 53.75 204 GLU A N 1
ATOM 1588 C CA . GLU A 1 204 ? -3.425 11.275 -18.289 1.00 53.75 204 GLU A CA 1
ATOM 1589 C C . GLU A 1 204 ? -3.143 9.766 -18.425 1.00 53.75 204 GLU A C 1
ATOM 1591 O O . GLU A 1 204 ? -2.986 9.408 -19.580 1.00 53.75 204 GLU A O 1
ATOM 1596 N N . ASP A 1 205 ? -3.144 8.870 -17.421 1.00 53.41 205 ASP A N 1
AT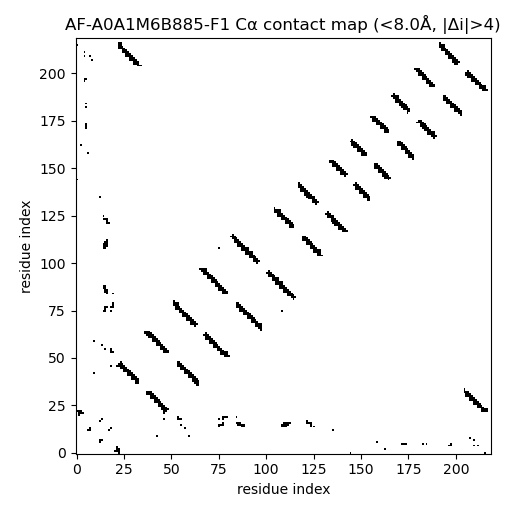OM 1597 C CA . ASP A 1 205 ? -2.890 7.437 -17.709 1.00 53.41 205 ASP A CA 1
ATOM 1598 C C . ASP A 1 205 ? -3.186 6.350 -16.660 1.00 53.41 205 ASP A C 1
ATOM 1600 O O . ASP A 1 205 ? -3.095 5.179 -17.006 1.00 53.41 205 ASP A O 1
ATOM 1604 N N . LEU A 1 206 ? -3.517 6.629 -15.395 1.00 59.78 206 LEU A N 1
ATOM 1605 C CA . LEU A 1 206 ? -3.474 5.577 -14.354 1.00 59.78 206 LEU A CA 1
ATOM 1606 C C . LEU A 1 206 ? -4.858 5.167 -13.818 1.00 59.78 206 LEU A C 1
ATOM 1608 O O . LEU A 1 206 ? -5.252 5.595 -12.730 1.00 59.78 206 LEU A O 1
ATOM 1612 N N . ASP A 1 207 ? -5.555 4.298 -14.558 1.00 73.44 207 ASP A N 1
ATOM 1613 C CA . ASP A 1 207 ? -6.825 3.675 -14.148 1.00 73.44 207 ASP A CA 1
ATOM 1614 C C . ASP A 1 207 ? -6.611 2.358 -13.371 1.00 73.44 207 ASP A C 1
ATOM 1616 O O . ASP A 1 207 ? -6.631 1.252 -13.918 1.00 73.44 207 ASP A O 1
ATOM 1620 N N . TRP A 1 208 ? -6.388 2.447 -12.062 1.00 76.69 208 TRP A N 1
ATOM 1621 C CA . TRP A 1 208 ? -6.088 1.273 -11.232 1.00 76.69 208 TRP A CA 1
ATOM 1622 C C . TRP A 1 208 ? -7.346 0.605 -10.675 1.00 76.69 208 TRP A C 1
ATOM 1624 O O . TRP A 1 208 ? -8.228 1.272 -10.138 1.00 76.69 208 TRP A O 1
ATOM 1634 N N . ASN A 1 209 ? -7.409 -0.724 -10.731 1.00 83.88 209 ASN A N 1
ATOM 1635 C CA . ASN A 1 209 ? -8.504 -1.521 -10.185 1.00 83.88 209 ASN A CA 1
ATOM 1636 C C . ASN A 1 209 ? -7.975 -2.444 -9.092 1.00 83.88 209 ASN A C 1
ATOM 1638 O O . ASN A 1 209 ? -7.052 -3.218 -9.338 1.00 83.88 209 ASN A O 1
ATOM 1642 N N . ALA A 1 210 ? -8.586 -2.430 -7.910 1.00 83.00 210 ALA A N 1
ATOM 1643 C CA . ALA A 1 210 ? -8.236 -3.347 -6.828 1.00 83.00 210 ALA A CA 1
ATOM 1644 C C . ALA A 1 210 ? -9.454 -4.116 -6.327 1.00 83.00 210 ALA A C 1
ATOM 1646 O O . ALA A 1 210 ? -10.563 -3.587 -6.291 1.00 83.00 210 ALA A O 1
ATOM 1647 N N . PHE A 1 211 ? -9.225 -5.353 -5.893 1.00 86.56 211 PHE A N 1
ATOM 1648 C CA . PHE A 1 211 ? -10.217 -6.233 -5.283 1.00 86.56 211 PHE A CA 1
ATOM 1649 C C . PHE A 1 211 ? -9.620 -6.893 -4.050 1.00 86.56 211 PHE A C 1
ATOM 1651 O O . PHE A 1 211 ? -8.454 -7.293 -4.046 1.00 86.56 211 PHE A O 1
ATOM 1658 N N . TRP A 1 212 ? -10.420 -7.048 -3.002 1.00 86.25 212 TRP A N 1
ATOM 1659 C CA . TRP A 1 212 ? -9.946 -7.634 -1.755 1.00 86.25 212 TRP A CA 1
ATOM 1660 C C . TRP A 1 212 ? -11.025 -8.394 -1.004 1.00 86.25 212 TRP A C 1
ATOM 1662 O O . TRP A 1 212 ? -12.228 -8.144 -1.119 1.00 86.25 212 TRP A O 1
ATOM 1672 N N . VAL A 1 213 ? -10.544 -9.287 -0.147 1.00 88.12 213 VAL A N 1
ATOM 1673 C CA . VAL A 1 213 ? -11.313 -9.994 0.866 1.00 88.12 213 VAL A CA 1
ATOM 1674 C C . VAL A 1 213 ? -10.578 -9.849 2.188 1.00 88.12 213 VAL A C 1
ATOM 1676 O O . VAL A 1 213 ? -9.400 -10.179 2.308 1.00 88.12 213 VAL A O 1
ATOM 1679 N N . ARG A 1 214 ? -11.280 -9.359 3.205 1.00 85.31 214 ARG A N 1
ATOM 1680 C CA . ARG A 1 214 ? -10.751 -9.152 4.552 1.00 85.31 214 ARG A CA 1
ATOM 1681 C C . ARG A 1 214 ? -11.647 -9.818 5.579 1.00 85.31 214 ARG A C 1
ATOM 1683 O O . ARG A 1 214 ? -12.865 -9.891 5.413 1.00 85.31 214 ARG A O 1
ATOM 1690 N N . ARG A 1 215 ? -11.043 -10.263 6.672 1.00 84.19 215 ARG A N 1
ATOM 1691 C CA . ARG A 1 215 ? -11.722 -10.814 7.834 1.00 84.19 215 ARG A CA 1
ATOM 1692 C C . ARG A 1 215 ? -11.529 -9.894 9.030 1.00 84.19 215 ARG A C 1
ATOM 1694 O O . ARG A 1 215 ? -10.428 -9.718 9.539 1.00 84.19 215 ARG A O 1
ATOM 1701 N N . ARG A 1 216 ? -12.641 -9.377 9.535 1.00 71.31 216 ARG A N 1
ATOM 1702 C CA . ARG A 1 216 ? -12.746 -8.709 10.822 1.00 71.31 216 ARG A CA 1
ATOM 1703 C C . ARG A 1 216 ? -12.504 -9.722 11.929 1.00 71.31 216 ARG A C 1
ATOM 1705 O O . ARG A 1 216 ? -13.299 -10.634 12.146 1.00 71.31 216 ARG A O 1
ATOM 1712 N N . LEU A 1 217 ? -11.439 -9.507 12.677 1.00 63.78 217 LEU A N 1
ATOM 1713 C CA . LEU A 1 217 ? -11.169 -10.273 13.881 1.00 63.78 217 LEU A CA 1
ATOM 1714 C C . LEU A 1 217 ? -11.763 -9.524 15.079 1.00 63.78 217 LEU A C 1
ATOM 1716 O O . LEU A 1 217 ? -11.764 -8.289 15.137 1.00 63.78 217 LEU A O 1
ATOM 1720 N N . LYS A 1 218 ? -12.379 -10.264 16.006 1.00 53.62 218 LYS A N 1
ATOM 1721 C CA . LYS A 1 218 ? -12.921 -9.682 17.241 1.00 53.62 218 LYS A CA 1
ATOM 1722 C C . LYS A 1 218 ? -11.734 -9.205 18.085 1.00 53.62 218 LYS A C 1
ATOM 1724 O O . LYS A 1 218 ? -10.961 -10.038 18.550 1.00 53.62 218 LYS A O 1
ATOM 1729 N N . LYS A 1 219 ? -11.578 -7.885 18.212 1.00 49.81 219 LYS A N 1
ATOM 1730 C CA . LYS A 1 219 ? -10.621 -7.249 19.130 1.00 49.81 219 LYS A CA 1
ATOM 1731 C C . LYS A 1 219 ? -11.153 -7.269 20.556 1.00 49.81 219 LYS A C 1
ATOM 1733 O O . LYS A 1 219 ? -12.380 -7.072 20.710 1.00 49.81 219 LYS A O 1
#

Mean predicted aligned error: 7.26 Å

Sequence (219 aa):
MNSLALAQVPSLLFSPAVAAYEDAGFGAAYWVSGNGVDECHYAAFANWEYRAYRGAFYYSYGELDSIYRESFGTLEAGLVWKHFGVGGGYGLAMEWIPGDAFWARHRYDVGALGHFRSLTLGLSLSGFSEEPPRAVAAFYWHPSPGLRFFVQGFRHEAVTGYELCFAHLCVESAFRAPGFAFALGASVVLGEWNMGGNHWFGGEDLDWNAFWVRRRLKK

Radius of gyration: 17.21 Å; Cα contacts (8 Å, |Δi|>4): 604; chains: 1; bounding box: 46×31×50 Å

Secondary structure (DSSP, 8-state):
----GGG--TTT---HHHHTTSPSEEEEEEEE--SSS-EEEEEEEEEEEETTEEEEEEEEEEEETTTEEEEEEEEEEEEE-SSEEEEEEEEEEEEEETTTEEEEEEEEEEEEEEEETTEEEEEEEEEETTSPPEEEEEEEEEEETTEEEEEEEETTEEEEEEEEE-SSEEEEEEEEETTTEEEEEEEEEETTEEEEEEEEEESTT---EEEEEEE----